Protein AF-A0A349E8W3-F1 (afdb_monomer_lite)

pLDDT: mean 84.82, std 14.99, range [39.84, 98.5]

Radius of gyration: 29.86 Å; chains: 1; bounding box: 80×40×82 Å

Secondary structure (DSSP, 8-state):
-HHHHHHHHHHGGG-TT--EEEEES--SSTHHHHTTSHHHHHHHHHHSEEEEEETTEEEEEEHHHHHHHHT--GGGGGG--SEEEEEE-TT-SSS-HHHHHHHHHHPPSSEEEEE-TT--TT--SHHHHHHHHHHHHHHHTTTSPP-----SS--SSPTT--EEEESSSSS-EEEE-SS-EEEE---GGGT---SS--HHHHHHHHHHHHHHHHHHHHHHHHT-EEEEEEEEEEEEEEE-TT-TT--SS-SEEEEEEEEEEEEEE-TT-

Foldseek 3Di:
DECVLVVCLQCLLVDVPDAEDEDELYALACVLLVVQCVVCLVVLVVVQWDFGDDPNDTDIGGVVSVVVRNPDDSLSQCVNPHAYEYEYECPEPNRHCVRVVVSQVSHDPPYYYHYLYPQYRVSPDVVSVVVSVVVCVVVCCVRDDNPPPPPPDQPPADAPDKDWADPDPWAWIWIDHRRDIDIEWDDVVVPTDPRDHHPVVVVQVVVQVVVQVVVVVVCVVVVPFWPDKDKDKDKDWDADPPCPDDDDDDRTDIDIDIDMDTDGDRPPD

Sequence (269 aa):
HSLGGAAVLKAATKIEEITAIATIGAPFNAEHVSKQLDSDLEKISKEGEAEVDLAGRKFKIKKQFVDDIRNQQNDHIAKLRRALLILHSPVDETVNIAEAEKIYQQALHPKSFISLDKADHLLSRAEDSEYVAACISAWASRYLPPAQVTSTAASKVDKGQVLVMEHNKYFARDVQTDNHAWIADEPVSVGGHDLGPDPYEHLLAGLGACTSMTLRMYANHKKLALDDVDVVLSHQRSHAADCEDCEGQSKFVDVIERNITLKGDLTDA

Structure (mmCIF, N/CA/C/O backbone):
data_AF-A0A349E8W3-F1
#
_entry.id   AF-A0A349E8W3-F1
#
loop_
_atom_site.group_PDB
_atom_site.id
_atom_site.type_symbol
_atom_site.label_atom_id
_atom_site.label_alt_id
_atom_site.label_comp_id
_atom_site.label_asym_id
_atom_site.label_entity_id
_atom_site.label_seq_id
_atom_site.pdbx_PDB_ins_code
_atom_site.Cartn_x
_atom_site.Cartn_y
_atom_site.Cartn_z
_atom_site.occupancy
_atom_site.B_iso_or_equiv
_atom_site.auth_seq_id
_atom_site.auth_comp_id
_atom_site.auth_asym_id
_atom_site.auth_atom_id
_atom_site.pdbx_PDB_model_num
ATOM 1 N N . HIS A 1 1 ? -10.474 -1.050 14.372 1.00 91.62 1 HIS A N 1
ATOM 2 C CA . HIS A 1 1 ? -9.766 -1.916 15.335 1.00 91.62 1 HIS A CA 1
ATOM 3 C C . HIS A 1 1 ? -10.373 -1.716 16.723 1.00 91.62 1 HIS A C 1
ATOM 5 O O . HIS A 1 1 ? -10.796 -0.593 16.996 1.00 91.62 1 HIS A O 1
ATOM 11 N N . SER A 1 2 ? -10.496 -2.772 17.536 1.00 88.06 2 SER A N 1
ATOM 12 C CA . SER A 1 2 ? -11.055 -2.739 18.900 1.00 88.06 2 SER A CA 1
ATOM 13 C C . SER A 1 2 ? -12.412 -2.012 18.974 1.00 88.06 2 SER A C 1
ATOM 15 O O . SER A 1 2 ? -13.259 -2.213 18.099 1.00 88.06 2 SER A O 1
ATOM 17 N N . LEU A 1 3 ? -12.619 -1.115 19.948 1.00 82.50 3 LEU A N 1
ATOM 18 C CA . LEU A 1 3 ? -13.793 -0.226 20.058 1.00 82.50 3 LEU A CA 1
ATOM 19 C C . LEU A 1 3 ? -14.099 0.544 18.769 1.00 82.50 3 LEU A C 1
ATOM 21 O O . LEU A 1 3 ? -15.262 0.729 18.410 1.00 82.50 3 LEU A O 1
ATOM 25 N N . GLY A 1 4 ? -13.064 0.956 18.032 1.00 83.88 4 GLY A N 1
ATOM 26 C CA . GLY A 1 4 ? -13.231 1.592 16.728 1.00 83.88 4 GLY A CA 1
ATOM 27 C C . GLY A 1 4 ? -13.922 0.676 15.715 1.00 83.88 4 GLY A C 1
ATOM 28 O O . GLY A 1 4 ? -14.650 1.158 14.858 1.00 83.88 4 GLY A O 1
ATOM 29 N N . GLY A 1 5 ? -13.752 -0.645 15.836 1.00 89.56 5 GLY A N 1
ATOM 30 C CA . GLY A 1 5 ? -14.484 -1.650 15.062 1.00 89.56 5 GLY A CA 1
ATOM 31 C C . GLY A 1 5 ? -15.997 -1.607 15.302 1.00 89.56 5 GLY A C 1
ATOM 32 O O . GLY A 1 5 ? -16.765 -1.522 14.348 1.00 89.56 5 GLY A O 1
ATOM 33 N N . ALA A 1 6 ? -16.431 -1.573 16.564 1.00 85.19 6 ALA A N 1
ATOM 34 C CA . ALA A 1 6 ? -17.849 -1.415 16.901 1.00 85.19 6 ALA A CA 1
ATOM 35 C C . ALA A 1 6 ? -18.400 -0.059 16.421 1.00 85.19 6 ALA A C 1
ATOM 37 O O . ALA A 1 6 ? -19.506 0.029 15.884 1.00 85.19 6 ALA A O 1
ATOM 38 N N . ALA A 1 7 ? -17.599 1.005 16.545 1.00 83.31 7 ALA A N 1
ATOM 39 C CA . ALA A 1 7 ? -17.978 2.333 16.076 1.00 83.31 7 ALA A CA 1
ATOM 40 C C . ALA A 1 7 ? -18.213 2.377 14.555 1.00 83.31 7 ALA A C 1
ATOM 42 O O . ALA A 1 7 ? -19.229 2.926 14.121 1.00 83.31 7 ALA A O 1
ATOM 43 N N . VAL A 1 8 ? -17.329 1.779 13.742 1.00 89.19 8 VAL A N 1
ATOM 44 C CA . VAL A 1 8 ? -17.505 1.765 12.277 1.00 89.19 8 VAL A CA 1
ATOM 45 C C . VAL A 1 8 ? -18.688 0.905 11.840 1.00 89.19 8 VAL A C 1
ATOM 47 O O . VAL A 1 8 ? -19.400 1.306 10.924 1.00 89.19 8 VAL A O 1
ATOM 50 N N . LEU A 1 9 ? -18.963 -0.215 12.520 1.00 88.88 9 LEU A N 1
ATOM 51 C CA . LEU A 1 9 ? -20.152 -1.031 12.244 1.00 88.88 9 LEU A CA 1
ATOM 52 C C . LEU A 1 9 ? -21.439 -0.224 12.465 1.00 88.88 9 LEU A C 1
ATOM 54 O O . LEU A 1 9 ? -22.334 -0.236 11.622 1.00 88.88 9 LEU A O 1
ATOM 58 N N . LYS A 1 10 ? -21.521 0.562 13.542 1.00 83.69 10 LYS A N 1
ATOM 59 C CA . LYS A 1 10 ? -22.665 1.457 13.772 1.00 83.69 10 LYS A CA 1
ATOM 60 C C . LYS A 1 10 ? -22.732 2.568 12.722 1.00 83.69 10 LYS A C 1
ATOM 62 O O . LYS A 1 10 ? -23.788 2.794 12.125 1.00 83.69 10 LYS A O 1
ATOM 67 N N . ALA A 1 11 ? -21.619 3.269 12.503 1.00 85.25 11 ALA A N 1
ATOM 68 C CA . ALA A 1 11 ? -21.550 4.417 11.600 1.00 85.25 11 ALA A CA 1
ATOM 69 C C . ALA A 1 11 ? -21.885 4.044 10.152 1.00 85.25 11 ALA A C 1
ATOM 71 O O . ALA A 1 11 ? -22.526 4.830 9.456 1.00 85.25 11 ALA A O 1
ATOM 72 N N . ALA A 1 12 ? -21.538 2.832 9.719 1.00 89.06 12 ALA A N 1
ATOM 73 C CA . ALA A 1 12 ? -21.755 2.402 8.347 1.00 89.06 12 ALA A CA 1
ATOM 74 C C . ALA A 1 12 ? -23.225 2.289 7.937 1.00 89.06 12 ALA A C 1
ATOM 76 O O . ALA A 1 12 ? -23.538 2.375 6.756 1.00 89.06 12 ALA A O 1
ATOM 77 N N . THR A 1 13 ? -24.150 2.187 8.893 1.00 84.25 13 THR A N 1
ATOM 78 C CA . THR A 1 13 ? -25.590 2.268 8.591 1.00 84.25 13 THR A CA 1
ATOM 79 C C . THR A 1 13 ? -26.064 3.671 8.205 1.00 84.25 13 THR A C 1
ATOM 81 O O . THR A 1 13 ? -27.183 3.820 7.721 1.00 84.25 13 THR A O 1
ATOM 84 N N . LYS A 1 14 ? -25.236 4.698 8.429 1.00 87.00 14 LYS A N 1
ATOM 85 C CA . LYS A 1 14 ? -25.556 6.113 8.193 1.00 87.00 14 LYS A CA 1
ATOM 86 C C . LYS A 1 14 ? -24.756 6.744 7.051 1.00 87.00 14 LYS A C 1
ATOM 88 O O . LYS A 1 14 ? -24.992 7.908 6.750 1.00 87.00 14 LYS A O 1
ATOM 93 N N . ILE A 1 15 ? -23.798 6.022 6.472 1.00 89.25 15 ILE A N 1
ATOM 94 C CA . ILE A 1 15 ? -22.893 6.534 5.437 1.00 89.25 15 ILE A CA 1
ATOM 95 C C . ILE A 1 15 ? -23.085 5.664 4.199 1.00 89.25 15 ILE A C 1
ATOM 97 O O . ILE A 1 15 ? -22.630 4.519 4.156 1.00 89.25 15 ILE A O 1
ATOM 101 N N . GLU A 1 16 ? -23.812 6.183 3.213 1.00 86.12 16 GLU A N 1
ATOM 102 C CA . GLU A 1 16 ? -24.226 5.400 2.048 1.00 86.12 16 GLU A CA 1
ATOM 103 C C . GLU A 1 16 ? -23.047 5.040 1.137 1.00 86.12 16 GLU A C 1
ATOM 105 O O . GLU A 1 16 ? -23.052 3.957 0.547 1.00 86.12 16 GLU A O 1
ATOM 110 N N . GLU A 1 17 ? -22.026 5.897 1.094 1.00 88.69 17 GLU A N 1
ATOM 111 C CA . GLU A 1 17 ? -20.830 5.810 0.252 1.00 88.69 17 GLU A CA 1
ATOM 112 C C . GLU A 1 17 ? -19.878 4.676 0.647 1.00 88.69 17 GLU A C 1
ATOM 114 O O . GLU A 1 17 ? -19.015 4.286 -0.141 1.00 88.69 17 GLU A O 1
ATOM 119 N N . ILE A 1 18 ? -20.013 4.125 1.858 1.00 91.00 18 ILE A N 1
ATOM 120 C CA . ILE A 1 18 ? -19.209 2.976 2.279 1.00 91.00 18 ILE A CA 1
ATOM 121 C C . ILE A 1 18 ? -19.572 1.785 1.401 1.00 91.00 18 ILE A C 1
ATOM 123 O O . ILE A 1 18 ? -20.734 1.410 1.322 1.00 91.00 18 ILE A O 1
ATOM 127 N N . THR A 1 19 ? -18.587 1.138 0.787 1.00 91.12 19 THR A N 1
ATOM 128 C CA . THR A 1 19 ? -18.795 -0.067 -0.034 1.00 91.12 19 THR A CA 1
ATOM 129 C C . THR A 1 19 ? -18.446 -1.352 0.718 1.00 91.12 19 THR A C 1
ATOM 131 O O . THR A 1 19 ? -19.115 -2.376 0.555 1.00 91.12 19 THR A O 1
ATOM 134 N N . ALA A 1 20 ? -17.432 -1.291 1.580 1.00 94.12 20 ALA A N 1
ATOM 135 C CA . ALA A 1 20 ? -16.898 -2.419 2.328 1.00 94.12 20 ALA A CA 1
ATOM 136 C C . ALA A 1 20 ? -16.386 -1.979 3.708 1.00 94.12 20 ALA A C 1
ATOM 138 O O . ALA A 1 20 ? -15.962 -0.839 3.891 1.00 94.12 20 ALA A O 1
ATOM 139 N N . ILE A 1 21 ? -16.428 -2.890 4.679 1.00 95.88 21 ILE A N 1
ATOM 140 C CA . ILE A 1 21 ? -16.043 -2.651 6.073 1.00 95.88 21 ILE A CA 1
ATOM 141 C C . ILE A 1 21 ? -15.069 -3.747 6.499 1.00 95.88 21 ILE A C 1
ATOM 143 O O . ILE A 1 21 ? -15.342 -4.927 6.289 1.00 95.88 21 ILE A O 1
ATOM 147 N N . ALA A 1 22 ? -13.968 -3.363 7.142 1.00 97.38 22 ALA A N 1
ATOM 148 C CA . ALA A 1 22 ? -13.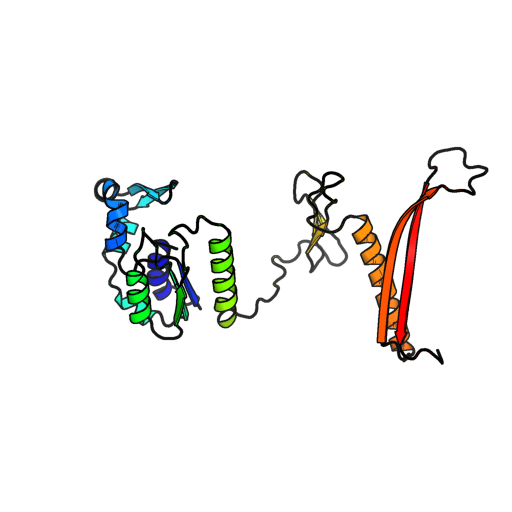050 -4.290 7.791 1.00 97.38 22 ALA A CA 1
ATOM 149 C C . ALA A 1 22 ? -12.932 -3.960 9.284 1.00 97.38 22 ALA A C 1
ATOM 151 O O . ALA A 1 22 ? -12.731 -2.806 9.669 1.00 97.38 22 ALA A O 1
ATOM 152 N N . THR A 1 23 ? -13.043 -4.976 10.134 1.00 96.94 23 THR A N 1
ATOM 153 C CA . THR A 1 23 ? -12.886 -4.854 11.585 1.00 96.94 23 THR A CA 1
ATOM 154 C C . THR A 1 23 ? -11.781 -5.771 12.080 1.00 96.94 23 THR A C 1
ATOM 156 O O . THR A 1 23 ? -11.707 -6.914 11.647 1.00 96.94 23 THR A O 1
ATOM 159 N N . ILE A 1 24 ? -10.969 -5.288 13.019 1.00 97.69 24 ILE A N 1
ATOM 160 C CA . ILE A 1 24 ? -9.885 -6.052 13.650 1.00 97.69 24 ILE A CA 1
ATOM 161 C C . ILE A 1 24 ? -10.134 -6.060 15.155 1.00 97.69 24 ILE A C 1
ATOM 163 O O . ILE A 1 24 ? -10.250 -4.971 15.727 1.00 97.69 24 ILE A O 1
ATOM 167 N N . GLY A 1 25 ? -10.240 -7.232 15.781 1.00 94.62 25 GLY A N 1
ATOM 168 C CA . GLY A 1 25 ? -10.389 -7.340 17.237 1.00 94.62 25 GLY A CA 1
ATOM 169 C C . GLY A 1 25 ? -11.653 -6.656 17.776 1.00 94.62 25 GLY A C 1
ATOM 170 O O . GLY A 1 25 ? -11.623 -6.071 18.855 1.00 94.62 25 GLY A O 1
ATOM 171 N N . ALA A 1 26 ? -12.735 -6.592 16.993 1.00 92.50 26 ALA A N 1
ATOM 172 C CA . ALA A 1 26 ? -13.894 -5.767 17.331 1.00 92.50 26 ALA A CA 1
ATOM 173 C C . ALA A 1 26 ? -14.854 -6.488 18.291 1.00 92.50 26 ALA A C 1
ATOM 175 O O . ALA A 1 26 ? -15.194 -7.646 18.044 1.00 92.50 26 ALA A O 1
ATOM 176 N N . PRO A 1 27 ? -15.337 -5.817 19.352 1.00 88.44 27 PRO A N 1
ATOM 177 C CA . PRO A 1 27 ? -16.368 -6.378 20.213 1.00 88.44 27 PRO A CA 1
ATOM 178 C C . PRO A 1 27 ? -17.734 -6.342 19.515 1.00 88.44 27 PRO A C 1
ATOM 180 O O . PRO A 1 27 ? -18.037 -5.404 18.773 1.00 88.44 27 PRO A O 1
ATOM 183 N N . PHE A 1 28 ? -18.577 -7.336 19.792 1.00 85.69 28 PHE A N 1
ATOM 184 C CA . PHE A 1 28 ? -19.971 -7.365 19.357 1.00 85.69 28 PHE A CA 1
ATOM 185 C C . PHE A 1 28 ? -20.819 -6.459 20.237 1.00 85.69 28 PHE A C 1
ATOM 187 O O . PHE A 1 28 ? -21.643 -5.701 19.737 1.00 85.69 28 PHE A O 1
ATOM 194 N N . ASN A 1 29 ? -20.623 -6.535 21.554 1.00 73.69 29 ASN A N 1
ATOM 195 C CA . ASN A 1 29 ? -21.222 -5.610 22.504 1.00 73.69 29 ASN A CA 1
ATOM 196 C C . ASN A 1 29 ? -20.113 -4.918 23.289 1.00 73.69 29 ASN A C 1
ATOM 198 O O . ASN A 1 29 ? -19.246 -5.540 23.902 1.00 73.69 29 ASN A O 1
ATOM 202 N N . ALA A 1 30 ? -20.156 -3.600 23.302 1.00 65.00 30 ALA A N 1
ATOM 203 C CA . ALA A 1 30 ? -19.144 -2.815 23.962 1.00 65.00 30 ALA A CA 1
ATOM 204 C C . ALA A 1 30 ? -19.340 -2.662 25.480 1.00 65.00 30 ALA A C 1
ATOM 206 O O . ALA A 1 30 ? -18.470 -2.114 26.162 1.00 65.00 30 ALA A O 1
ATOM 207 N N . GLU A 1 31 ? -20.401 -3.239 26.051 1.00 63.97 31 GLU A N 1
ATOM 208 C CA . GLU A 1 31 ? -20.442 -3.557 27.485 1.00 63.97 31 GLU A CA 1
ATOM 209 C C . GLU A 1 31 ? -19.267 -4.454 27.908 1.00 63.97 31 GLU A C 1
ATOM 211 O O . GLU A 1 31 ? -18.769 -4.321 29.024 1.00 63.97 31 GLU A O 1
ATOM 216 N N . HIS A 1 32 ? -18.768 -5.333 27.028 1.00 58.47 32 HIS A N 1
ATOM 217 C CA . HIS A 1 32 ? -17.626 -6.194 27.356 1.00 58.47 32 HIS A CA 1
ATOM 218 C C . HIS A 1 32 ? -16.304 -5.429 27.443 1.00 58.47 32 HIS A C 1
ATOM 220 O O . HIS A 1 32 ? -15.495 -5.713 28.321 1.00 58.47 32 HIS A O 1
ATOM 226 N N . VAL A 1 33 ? -16.123 -4.404 26.608 1.00 58.09 33 VAL A N 1
ATOM 227 C CA . VAL A 1 33 ? -14.940 -3.529 26.668 1.00 58.09 33 VAL A CA 1
ATOM 228 C C . VAL A 1 33 ? -15.097 -2.436 27.725 1.00 58.09 33 VAL A C 1
ATOM 230 O O . VAL A 1 33 ? -14.109 -1.922 28.237 1.00 58.09 33 VAL A O 1
ATOM 233 N N . SER A 1 34 ? -16.330 -2.134 28.145 1.00 58.94 34 SER A N 1
ATOM 234 C CA . SER A 1 34 ? -16.577 -1.225 29.270 1.00 58.94 34 SER A CA 1
ATOM 235 C C . SER A 1 34 ? -15.853 -1.687 30.539 1.00 58.94 34 SER A C 1
ATOM 237 O O . SER A 1 34 ? -15.319 -0.848 31.245 1.00 58.94 34 SER A O 1
ATOM 239 N N . LYS A 1 35 ? -15.695 -2.999 30.768 1.00 58.53 35 LYS A N 1
ATOM 240 C CA . LYS A 1 35 ? -14.913 -3.513 31.907 1.00 58.53 35 LYS A CA 1
ATOM 241 C C . LYS A 1 35 ? -13.434 -3.119 31.893 1.00 58.53 35 LYS A C 1
ATOM 243 O O . LYS A 1 35 ? -12.823 -3.013 32.948 1.00 58.53 35 LYS A O 1
ATOM 248 N N . GLN A 1 36 ? -12.852 -2.878 30.720 1.00 58.53 36 GLN A N 1
ATOM 249 C CA . GLN A 1 36 ? -11.478 -2.371 30.600 1.00 58.53 36 GLN A CA 1
ATOM 250 C C . GLN A 1 36 ? -11.389 -0.864 30.847 1.00 58.53 36 GLN A C 1
ATOM 252 O O . GLN A 1 36 ? -10.315 -0.354 31.137 1.00 58.53 36 GLN A O 1
ATOM 257 N N . LEU A 1 37 ? -12.522 -0.164 30.770 1.00 60.91 37 LEU A N 1
ATOM 258 C CA . LEU A 1 37 ? -12.660 1.257 31.072 1.00 60.91 37 LEU A CA 1
ATOM 259 C C . LEU A 1 37 ? -13.202 1.488 32.503 1.00 60.91 37 LEU A C 1
ATOM 261 O O . LEU A 1 37 ? -13.406 2.638 32.885 1.00 60.91 37 LEU A O 1
ATOM 265 N N . ASP A 1 38 ? -13.485 0.432 33.286 1.00 55.44 38 ASP A N 1
ATOM 266 C CA . ASP A 1 38 ? -14.313 0.492 34.511 1.00 55.44 38 ASP A CA 1
ATOM 267 C C . ASP A 1 38 ? -13.791 1.469 35.569 1.00 55.44 38 ASP A C 1
ATOM 269 O O . ASP A 1 38 ? -14.594 2.166 36.191 1.00 55.44 38 ASP A O 1
ATOM 273 N N . SER A 1 39 ? -12.472 1.596 35.742 1.00 57.41 39 SER A N 1
ATOM 274 C CA . SER A 1 39 ? -11.896 2.560 36.691 1.00 57.41 39 SER A CA 1
ATOM 275 C C . SER A 1 39 ? -12.183 4.016 36.317 1.00 57.41 39 SER A C 1
ATOM 277 O O . SER A 1 39 ? -12.327 4.862 37.199 1.00 57.41 39 SER A O 1
ATOM 279 N N . ASP A 1 40 ? -12.314 4.308 35.023 1.00 65.94 40 ASP A N 1
ATOM 280 C CA . ASP A 1 40 ? -12.482 5.665 34.506 1.00 65.94 40 ASP A CA 1
ATOM 281 C C . ASP A 1 40 ? -13.933 5.969 34.112 1.00 65.94 40 ASP A C 1
ATOM 283 O O . ASP A 1 40 ? -14.317 7.132 34.006 1.00 65.94 40 ASP A O 1
ATOM 287 N N . LEU A 1 41 ? -14.792 4.956 33.971 1.00 64.69 41 LEU A N 1
ATOM 288 C CA . LEU A 1 41 ? -16.201 5.116 33.600 1.00 64.69 41 LEU A CA 1
ATOM 289 C C . LEU A 1 41 ? -17.032 5.879 34.635 1.00 64.69 41 LEU A C 1
ATOM 291 O O . LEU A 1 41 ? -17.899 6.671 34.251 1.00 64.69 41 LEU A O 1
ATOM 295 N N . GLU A 1 42 ? -16.776 5.694 35.934 1.00 67.81 42 GLU A N 1
ATOM 296 C CA . GLU A 1 42 ? -17.421 6.518 36.967 1.00 67.81 42 GLU A CA 1
ATOM 297 C C . GLU A 1 42 ? -17.058 7.997 36.805 1.00 67.81 42 GLU A C 1
ATOM 299 O O . GLU A 1 42 ? -17.911 8.879 36.955 1.00 67.81 42 GLU A O 1
ATOM 304 N N . LYS A 1 43 ? -15.797 8.257 36.450 1.00 70.44 43 LYS A N 1
ATOM 305 C CA . LYS A 1 43 ? -15.261 9.597 36.238 1.00 70.44 43 LYS A CA 1
ATOM 306 C C . LYS A 1 43 ? -15.848 10.229 34.977 1.00 70.44 43 LYS A C 1
ATOM 308 O O . LYS A 1 43 ? -16.391 11.326 35.052 1.00 70.44 43 LYS A O 1
ATOM 313 N N . ILE A 1 44 ? -15.888 9.487 33.867 1.00 74.31 44 ILE A N 1
ATOM 314 C CA . ILE A 1 44 ? -16.546 9.892 32.613 1.00 74.31 44 ILE A CA 1
ATOM 315 C C . ILE A 1 44 ? -18.028 10.212 32.856 1.00 74.31 44 ILE A C 1
ATOM 317 O O . ILE A 1 44 ? -18.549 11.199 32.335 1.00 74.31 44 ILE A O 1
ATOM 321 N N . SER A 1 45 ? -18.724 9.403 33.661 1.00 69.88 45 SER A N 1
ATOM 322 C CA . SER A 1 45 ? -20.152 9.596 33.935 1.00 69.88 45 SER A CA 1
ATOM 323 C C . SER A 1 45 ? -20.442 10.869 34.743 1.00 69.88 45 SER A C 1
ATOM 325 O O . SER A 1 45 ? -21.465 11.517 34.488 1.00 69.88 45 SER A O 1
ATOM 327 N N . LYS A 1 46 ? -19.548 11.235 35.677 1.00 77.12 46 LYS A N 1
ATOM 328 C CA . LYS A 1 46 ? -19.656 12.435 36.529 1.00 77.12 46 LYS A CA 1
ATOM 329 C C . LYS A 1 46 ? -19.146 13.711 35.855 1.00 77.12 46 LYS A C 1
ATOM 331 O O . LYS A 1 46 ? -19.813 14.736 35.943 1.00 77.12 46 LYS A O 1
ATO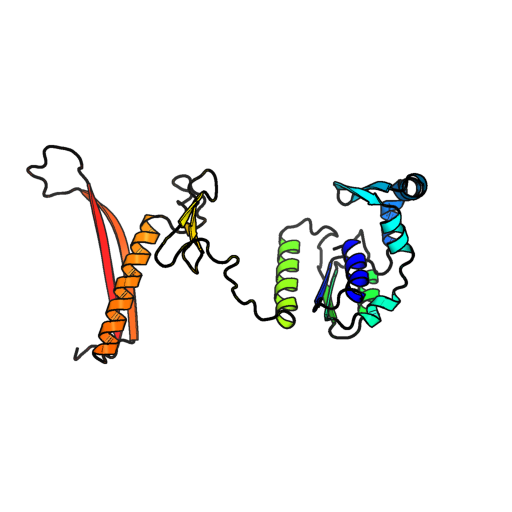M 336 N N . GLU A 1 47 ? -17.987 13.657 35.205 1.00 79.69 47 GLU A N 1
ATOM 337 C CA . GLU A 1 47 ? -17.280 14.828 34.658 1.00 79.69 47 GLU A CA 1
ATOM 338 C C . GLU A 1 47 ? -17.636 15.100 33.184 1.00 79.69 47 GLU A C 1
ATOM 340 O O . GLU A 1 47 ? -17.352 16.172 32.658 1.00 79.69 47 GLU A O 1
ATOM 345 N N . GLY A 1 48 ? -18.301 14.156 32.507 1.00 80.62 48 GLY A N 1
ATOM 346 C CA . GLY A 1 48 ? -18.706 14.270 31.101 1.00 80.62 48 GLY A CA 1
ATOM 347 C C . GLY A 1 48 ? -17.615 13.867 30.102 1.00 80.62 48 GLY A C 1
ATOM 348 O O . GLY A 1 48 ? -17.916 13.614 28.934 1.00 80.62 48 GLY A O 1
ATOM 349 N N . GLU A 1 49 ? -16.369 13.748 30.549 1.00 82.69 49 GLU A N 1
ATOM 350 C CA . GLU A 1 49 ? -15.216 13.240 29.807 1.00 82.69 49 GLU A CA 1
ATOM 351 C C . GLU A 1 49 ? -14.122 12.787 30.786 1.00 82.69 49 GLU A C 1
ATOM 353 O O . GLU A 1 49 ? -14.054 13.298 31.899 1.00 82.69 49 GLU A O 1
ATOM 358 N N . ALA A 1 50 ? -13.265 11.844 30.392 1.00 79.94 50 ALA A N 1
ATOM 359 C CA . ALA A 1 50 ? -12.068 11.489 31.159 1.00 79.94 50 ALA A CA 1
ATOM 360 C C . ALA A 1 50 ? -10.920 11.062 30.241 1.00 79.94 50 ALA A C 1
ATOM 362 O O . ALA A 1 50 ? -11.138 10.692 29.085 1.00 79.94 50 ALA A O 1
ATOM 363 N N . GLU A 1 51 ? -9.697 11.116 30.765 1.00 78.38 51 GLU A N 1
ATOM 364 C CA . GLU A 1 51 ? -8.554 10.449 30.147 1.00 78.38 51 GLU A CA 1
ATOM 365 C C . GLU A 1 51 ? -8.573 8.969 30.501 1.00 78.38 51 GLU A C 1
ATOM 367 O O . GLU A 1 51 ? -8.653 8.622 31.676 1.00 78.38 51 GLU A O 1
ATOM 372 N N . VAL A 1 52 ? -8.479 8.123 29.483 1.00 73.50 52 VAL A N 1
ATOM 373 C CA . VAL A 1 52 ? -8.497 6.670 29.613 1.00 73.50 52 VAL A CA 1
ATOM 374 C C . VAL A 1 52 ? -7.248 6.109 28.962 1.00 73.50 52 VAL A C 1
ATOM 376 O O . VAL A 1 52 ? -6.848 6.573 27.890 1.00 73.50 52 VAL A O 1
ATOM 379 N N . ASP A 1 53 ? -6.617 5.142 29.617 1.00 65.94 53 ASP A N 1
ATOM 380 C CA . ASP A 1 53 ? -5.463 4.448 29.057 1.00 65.94 53 ASP A CA 1
ATOM 381 C C . ASP A 1 53 ? -5.940 3.322 28.135 1.00 65.94 53 ASP A C 1
ATOM 383 O O . ASP A 1 53 ? -6.591 2.371 28.563 1.00 65.94 53 ASP A O 1
ATOM 387 N N . LEU A 1 54 ? -5.635 3.452 26.847 1.00 65.62 54 LEU A N 1
ATOM 388 C CA . LEU A 1 54 ? -5.841 2.409 25.855 1.00 65.62 54 LEU A CA 1
ATOM 389 C C . LEU A 1 54 ? -4.482 2.075 25.254 1.00 65.62 54 LEU A C 1
ATOM 391 O O . LEU A 1 54 ? -3.887 2.902 24.559 1.00 65.62 54 LEU A O 1
ATOM 395 N N . ALA A 1 55 ? -4.011 0.849 25.491 1.00 61.25 55 ALA A N 1
ATOM 396 C CA . ALA A 1 55 ? -2.764 0.344 24.919 1.00 61.25 55 ALA A CA 1
ATOM 397 C C . ALA A 1 55 ? -1.513 1.172 25.288 1.00 61.25 55 ALA A C 1
ATOM 399 O O . ALA A 1 55 ? -0.611 1.343 24.466 1.00 61.25 55 ALA A O 1
ATOM 400 N N . GLY A 1 56 ? -1.460 1.721 26.508 1.00 66.19 56 GLY A N 1
ATOM 401 C CA . GLY A 1 56 ? -0.343 2.538 26.992 1.00 66.19 56 GLY A CA 1
ATOM 402 C C . GLY A 1 56 ? -0.375 3.988 26.500 1.00 66.19 56 GLY A C 1
ATOM 403 O O . GLY A 1 56 ? 0.613 4.713 26.636 1.00 66.19 56 GLY A O 1
ATOM 404 N N . ARG A 1 57 ? -1.485 4.426 25.894 1.00 65.88 57 ARG A N 1
ATOM 405 C CA . ARG A 1 57 ? -1.703 5.801 25.436 1.00 65.88 57 ARG A CA 1
ATOM 406 C C . ARG A 1 57 ? -2.957 6.367 26.081 1.00 65.88 57 ARG A C 1
ATOM 408 O O . ARG A 1 57 ? -4.013 5.743 26.085 1.00 65.88 57 ARG A O 1
ATOM 415 N N . LYS A 1 58 ? -2.849 7.602 26.567 1.00 76.31 58 LYS A N 1
ATOM 416 C CA . LYS A 1 58 ? -3.974 8.327 27.158 1.00 76.31 58 LYS A CA 1
ATOM 417 C C . LYS A 1 58 ? -4.832 8.966 26.076 1.00 76.31 58 LYS A C 1
ATOM 419 O O . LYS A 1 58 ? -4.337 9.759 25.275 1.00 76.31 58 LYS A O 1
ATOM 424 N N . PHE A 1 59 ? -6.124 8.664 26.089 1.00 75.62 59 PHE A N 1
ATOM 425 C CA . PHE A 1 59 ? -7.115 9.268 25.207 1.00 75.62 59 PHE A CA 1
ATOM 426 C C . PHE A 1 59 ? -8.196 9.962 26.015 1.00 75.62 59 PHE A C 1
ATOM 428 O O . PHE A 1 59 ? -8.703 9.416 26.989 1.00 75.62 59 PHE A O 1
ATOM 435 N N . LYS A 1 60 ? -8.607 11.147 25.566 1.00 82.56 60 LYS A N 1
ATOM 436 C CA . LYS A 1 60 ? -9.748 11.847 26.150 1.00 82.56 60 LYS A CA 1
ATOM 437 C C . LYS A 1 60 ? -11.045 11.314 25.546 1.00 82.56 60 LYS A C 1
ATOM 439 O O . LYS A 1 60 ? -11.333 11.562 24.375 1.00 82.56 60 LYS A O 1
ATOM 444 N N . ILE A 1 61 ? -11.829 10.594 26.340 1.00 77.69 61 ILE A N 1
ATOM 445 C CA . ILE A 1 61 ? -13.098 9.997 25.921 1.00 77.69 61 ILE A CA 1
ATOM 446 C C . ILE A 1 61 ? -14.255 10.757 26.563 1.00 77.69 61 ILE A C 1
ATOM 448 O O . ILE A 1 61 ? -14.289 10.967 27.773 1.00 77.69 61 ILE A O 1
ATOM 452 N N . LYS A 1 62 ? -15.230 11.160 25.742 1.00 82.62 62 LYS A N 1
ATOM 453 C CA . LYS A 1 62 ? -16.458 11.820 26.202 1.00 82.62 62 LYS A CA 1
ATOM 454 C C . LYS A 1 62 ? -17.494 10.798 26.653 1.00 82.62 62 LYS A C 1
ATOM 456 O O . LYS A 1 62 ? -17.638 9.743 26.040 1.00 82.62 62 LYS A O 1
ATOM 461 N N . LYS A 1 63 ? -18.311 11.175 27.633 1.00 80.25 63 LYS A N 1
ATOM 462 C CA . LYS A 1 63 ? -19.469 10.403 28.100 1.00 80.25 63 LYS A CA 1
ATOM 463 C C . LYS A 1 63 ? -20.408 10.017 26.965 1.00 80.25 63 LYS A C 1
ATOM 465 O O . LYS A 1 63 ? -20.829 8.872 26.895 1.00 80.25 63 LYS A O 1
ATOM 470 N N . GLN A 1 64 ? -20.630 10.931 26.020 1.00 80.25 64 GLN A N 1
ATOM 471 C CA . GLN A 1 64 ? -21.439 10.663 24.833 1.00 80.25 64 GLN A CA 1
ATOM 472 C C . GLN A 1 64 ? -20.961 9.425 24.062 1.00 80.25 64 GLN A C 1
ATOM 474 O O . GLN A 1 64 ? -21.790 8.628 23.649 1.00 80.25 64 GLN A O 1
ATOM 479 N N . PHE A 1 65 ? -19.647 9.236 23.900 1.00 75.56 65 PHE A N 1
ATOM 480 C CA . PHE A 1 65 ? -19.099 8.077 23.192 1.00 75.56 65 PHE A CA 1
ATOM 481 C C . PHE A 1 65 ? -19.418 6.776 23.931 1.00 75.56 65 PHE A C 1
ATOM 483 O O . PHE A 1 65 ? -19.865 5.819 23.312 1.00 75.56 65 PHE A O 1
ATOM 490 N N . VAL A 1 66 ? -19.250 6.761 25.255 1.00 72.19 66 VAL A N 1
ATOM 491 C CA . VAL A 1 66 ? -19.576 5.605 26.102 1.00 72.19 66 VAL A CA 1
ATOM 492 C C . VAL A 1 66 ? -21.074 5.301 26.070 1.00 72.19 66 VAL A C 1
ATOM 494 O O . VAL A 1 66 ? -21.462 4.147 25.904 1.00 72.19 66 VAL A O 1
ATOM 497 N N . ASP A 1 67 ? -21.922 6.318 26.191 1.00 74.56 67 ASP A N 1
ATOM 498 C CA . ASP A 1 67 ? -23.378 6.161 26.166 1.00 74.56 67 ASP A CA 1
ATOM 499 C C . ASP A 1 67 ? -23.860 5.670 24.791 1.00 74.56 67 ASP A C 1
ATOM 501 O O . ASP A 1 67 ? -24.708 4.780 24.703 1.00 74.56 67 ASP A O 1
ATOM 505 N N . ASP A 1 68 ? -23.266 6.183 23.709 1.00 72.00 68 ASP A N 1
ATOM 506 C CA . ASP A 1 68 ? -23.518 5.741 22.333 1.00 72.00 68 ASP A CA 1
ATOM 507 C C . ASP A 1 68 ? -23.120 4.288 22.081 1.00 72.00 68 ASP A C 1
ATOM 509 O O . ASP A 1 68 ? -23.609 3.672 21.127 1.00 72.00 68 ASP A O 1
ATOM 513 N N . ILE A 1 69 ? -22.202 3.783 22.893 1.00 67.38 69 ILE A N 1
ATOM 514 C CA . ILE A 1 69 ? -21.622 2.453 22.834 1.00 67.38 69 ILE A CA 1
ATOM 515 C C . ILE A 1 69 ? -22.406 1.469 23.715 1.00 67.38 69 ILE A C 1
ATOM 517 O O . ILE A 1 69 ? -22.670 0.354 23.278 1.00 67.38 69 ILE A O 1
ATOM 521 N N . ARG A 1 70 ? -22.860 1.891 24.901 1.00 67.38 70 ARG A N 1
ATOM 522 C CA . ARG A 1 70 ? -23.715 1.095 25.804 1.00 67.38 70 ARG A CA 1
ATOM 523 C C . ARG A 1 70 ? -25.143 0.943 25.297 1.00 67.38 70 ARG A C 1
ATOM 525 O O . ARG A 1 70 ? -25.720 -0.129 25.401 1.00 67.38 70 ARG A O 1
ATOM 532 N N . ASN A 1 71 ? -25.707 1.989 24.697 1.00 64.56 71 ASN A N 1
ATOM 533 C CA . ASN A 1 71 ? -27.047 1.935 24.106 1.00 64.56 71 ASN A CA 1
ATOM 534 C C . ASN A 1 71 ? -27.060 1.266 22.716 1.00 64.56 71 ASN A C 1
ATOM 536 O O . ASN A 1 71 ? -28.002 1.458 21.941 1.00 64.56 71 ASN A O 1
ATOM 540 N N . GLN A 1 72 ? -26.016 0.512 22.353 1.00 62.44 72 GLN A N 1
ATOM 541 C CA . GLN A 1 72 ? -25.984 -0.213 21.088 1.00 62.44 72 GLN A CA 1
ATOM 542 C C . GLN A 1 72 ? -26.907 -1.428 21.148 1.00 62.44 72 GLN A C 1
ATOM 544 O O . GLN A 1 72 ? -26.618 -2.432 21.788 1.00 62.44 72 GLN A O 1
ATOM 549 N N . GLN A 1 73 ? -28.011 -1.353 20.408 1.00 61.50 73 GLN A N 1
ATOM 550 C CA . GLN A 1 73 ? -28.708 -2.549 19.952 1.00 61.50 73 GLN A CA 1
ATOM 551 C C . GLN A 1 73 ? -28.010 -3.064 18.687 1.00 61.50 73 GLN A C 1
ATOM 553 O O . GLN A 1 73 ? -27.819 -2.325 17.712 1.00 61.50 73 GLN A O 1
ATOM 558 N N . ASN A 1 74 ? -27.615 -4.337 18.692 1.00 63.28 74 ASN A N 1
ATOM 559 C CA . ASN A 1 74 ? -26.794 -4.928 17.627 1.00 63.28 74 ASN A CA 1
ATOM 560 C C . ASN A 1 74 ? -27.558 -5.237 16.333 1.00 63.28 74 ASN A C 1
ATOM 562 O O . ASN A 1 74 ? -26.963 -5.629 15.334 1.00 63.28 74 ASN A O 1
ATOM 566 N N . ASP A 1 75 ? -28.856 -4.935 16.286 1.00 66.25 75 ASP A N 1
ATOM 567 C CA . ASP A 1 75 ? -29.724 -5.047 15.103 1.00 66.25 75 ASP A CA 1
ATOM 568 C C . ASP A 1 75 ? -29.216 -4.298 13.859 1.00 66.25 75 ASP A C 1
ATOM 570 O O . ASP A 1 75 ? -29.726 -4.497 12.753 1.00 66.25 75 ASP A O 1
ATOM 574 N N . HIS A 1 76 ? -28.227 -3.418 14.017 1.00 74.25 76 HIS A N 1
ATOM 575 C CA . HIS A 1 76 ? -27.605 -2.678 12.928 1.00 74.25 76 HIS A CA 1
ATOM 576 C C . HIS A 1 76 ? -26.722 -3.559 12.026 1.00 74.25 76 HIS A C 1
ATOM 578 O O . HIS A 1 76 ? -26.663 -3.295 10.826 1.00 74.25 76 HIS A O 1
ATOM 584 N N . ILE A 1 77 ? -26.110 -4.635 12.542 1.00 83.88 77 ILE A N 1
ATOM 585 C CA . ILE A 1 77 ? -25.179 -5.481 11.769 1.00 83.88 77 ILE A CA 1
ATOM 586 C C . ILE A 1 77 ? -25.906 -6.194 10.618 1.00 83.88 77 ILE A C 1
ATOM 588 O O . ILE A 1 77 ? -25.452 -6.171 9.473 1.00 83.88 77 ILE A O 1
ATOM 592 N N . ALA A 1 78 ? -27.094 -6.744 10.879 1.00 84.75 78 ALA A N 1
ATOM 593 C CA . ALA A 1 78 ? -27.920 -7.373 9.844 1.00 84.75 78 ALA A CA 1
ATOM 594 C C . ALA A 1 78 ? -28.418 -6.368 8.783 1.00 84.75 78 ALA A C 1
ATOM 596 O O . ALA A 1 78 ? -28.760 -6.746 7.661 1.00 84.75 78 ALA A O 1
ATOM 597 N N . LYS A 1 79 ? -28.455 -5.073 9.124 1.00 84.81 79 LYS A N 1
ATOM 598 C CA . LYS A 1 79 ? -28.936 -3.988 8.258 1.00 84.81 79 LYS A CA 1
ATOM 599 C C . LYS A 1 79 ? -27.825 -3.314 7.452 1.00 84.81 79 LYS A C 1
ATOM 601 O O . LYS A 1 79 ? -28.151 -2.475 6.618 1.00 84.81 79 LYS A O 1
ATOM 606 N N . LEU A 1 80 ? -26.556 -3.694 7.644 1.00 84.56 80 LEU A N 1
ATOM 607 C CA . LEU A 1 80 ? -25.415 -3.062 6.970 1.00 84.56 80 LEU A CA 1
ATOM 608 C C . LEU A 1 80 ? -25.559 -3.072 5.449 1.00 84.56 80 LEU A C 1
ATOM 610 O O . LEU A 1 80 ? -25.330 -2.053 4.808 1.00 84.56 80 LEU A O 1
ATOM 614 N N . ARG A 1 81 ? -25.956 -4.212 4.862 1.00 84.44 81 ARG A N 1
ATOM 615 C CA . ARG A 1 81 ? -26.010 -4.403 3.398 1.00 84.44 81 ARG A CA 1
ATOM 616 C C . ARG A 1 81 ? -24.708 -3.958 2.708 1.00 84.44 81 ARG A C 1
ATOM 618 O O . ARG A 1 81 ? -24.758 -3.344 1.644 1.00 84.44 81 ARG A O 1
ATOM 625 N N . ARG A 1 82 ? -23.559 -4.220 3.340 1.00 89.94 82 ARG A N 1
ATOM 626 C CA . ARG A 1 82 ? -22.200 -3.942 2.846 1.00 89.94 82 ARG A CA 1
ATOM 627 C C . ARG A 1 82 ? -21.330 -5.177 3.032 1.00 89.94 82 ARG A C 1
ATOM 629 O O . ARG A 1 82 ? -21.633 -6.009 3.886 1.00 89.94 82 ARG A O 1
ATOM 636 N N . ALA A 1 83 ? -20.262 -5.278 2.247 1.00 94.69 83 ALA A N 1
ATOM 637 C CA . ALA A 1 83 ? -19.285 -6.339 2.437 1.00 94.69 83 ALA A CA 1
ATOM 638 C C . ALA A 1 83 ? -18.577 -6.178 3.786 1.00 94.69 83 ALA A C 1
ATOM 640 O O . ALA A 1 83 ? -18.169 -5.067 4.128 1.00 94.69 83 ALA A O 1
ATOM 641 N N . LEU A 1 84 ? -18.425 -7.269 4.538 1.00 96.75 84 LEU A N 1
ATOM 642 C CA . LEU A 1 84 ? -17.806 -7.251 5.864 1.00 96.75 84 LEU A CA 1
ATOM 643 C C . LEU A 1 84 ? -16.650 -8.250 5.967 1.00 96.75 84 LEU A C 1
ATOM 645 O O . LEU A 1 84 ? -16.839 -9.448 5.757 1.00 96.75 84 LEU A O 1
ATOM 649 N N . LEU A 1 85 ? -15.474 -7.764 6.354 1.00 98.12 85 LEU A N 1
ATOM 650 C CA . LEU A 1 85 ? -14.322 -8.570 6.741 1.00 98.12 85 LEU A CA 1
ATOM 651 C C . LEU A 1 85 ? -14.080 -8.453 8.244 1.00 98.12 85 LEU A C 1
ATOM 653 O O . LEU A 1 85 ? -13.897 -7.357 8.771 1.00 98.12 85 LEU A O 1
ATOM 657 N N . ILE A 1 86 ? -14.032 -9.593 8.922 1.00 98.19 86 ILE A N 1
ATOM 658 C CA . ILE A 1 86 ? -13.749 -9.686 10.352 1.00 98.19 86 ILE A CA 1
ATOM 659 C C . ILE A 1 86 ? -12.393 -10.364 10.519 1.00 98.19 86 ILE A C 1
ATOM 661 O O . ILE A 1 86 ? -12.214 -11.498 10.083 1.00 98.19 86 ILE A O 1
ATOM 665 N N . LEU A 1 87 ? -11.442 -9.674 11.141 1.00 98.50 87 LEU A N 1
ATOM 666 C CA . LEU A 1 87 ? -10.143 -10.220 11.512 1.00 98.50 87 LEU A CA 1
ATOM 667 C C . LEU A 1 87 ? -10.061 -10.305 13.033 1.00 98.50 87 LEU A C 1
ATOM 669 O O . LEU A 1 87 ? -10.285 -9.305 13.719 1.00 98.50 87 LEU A O 1
ATOM 673 N N . HIS A 1 88 ? -9.761 -11.481 13.576 1.00 98.25 88 HIS A N 1
ATOM 674 C CA . HIS A 1 88 ? -9.708 -11.657 15.028 1.00 98.25 88 HIS A CA 1
ATOM 675 C C . HIS A 1 88 ? -8.743 -12.767 15.434 1.00 98.25 88 HIS A C 1
ATOM 677 O O . HIS A 1 88 ? -8.652 -13.798 14.766 1.00 98.25 88 HIS A O 1
ATOM 683 N N . SER A 1 89 ? -8.030 -12.563 16.539 1.00 97.62 89 SER A N 1
ATOM 684 C CA . SER A 1 89 ? -7.133 -13.574 17.097 1.00 97.62 89 SER A CA 1
ATOM 685 C C . SER A 1 89 ? -7.879 -14.510 18.063 1.00 97.62 89 SER A C 1
ATOM 687 O O . SER A 1 89 ? -8.629 -14.027 18.912 1.00 97.62 89 SER A O 1
ATOM 689 N N . PRO A 1 90 ? -7.699 -15.842 17.978 1.00 96.81 90 PRO A N 1
ATOM 690 C CA . PRO A 1 90 ? -8.254 -16.788 18.947 1.00 96.81 90 PRO A CA 1
ATOM 691 C C . PRO A 1 90 ? -7.625 -16.665 20.341 1.00 96.81 90 PRO A C 1
ATOM 693 O O . PRO A 1 90 ? -8.234 -17.115 21.308 1.00 96.81 90 PRO A O 1
ATOM 696 N N . VAL A 1 91 ? -6.443 -16.050 20.449 1.00 95.75 91 VAL A N 1
ATOM 697 C CA . VAL A 1 91 ? -5.738 -15.807 21.720 1.00 95.75 91 VAL A CA 1
ATOM 698 C C . VAL A 1 91 ? -5.846 -14.353 22.193 1.00 95.75 91 VAL A C 1
ATOM 700 O O . VAL A 1 91 ? -5.078 -13.921 23.045 1.00 95.75 91 VAL A O 1
ATOM 703 N N . ASP A 1 92 ? -6.789 -13.579 21.647 1.00 93.44 92 ASP A N 1
ATOM 704 C CA . ASP A 1 92 ? -7.031 -12.201 22.077 1.00 93.44 92 ASP A CA 1
ATOM 705 C C . ASP A 1 92 ? -7.544 -12.159 23.532 1.00 93.44 92 ASP A C 1
ATOM 707 O O . ASP A 1 92 ? -8.677 -12.550 23.831 1.00 93.44 92 ASP A O 1
ATOM 711 N N . GLU A 1 93 ? -6.696 -11.677 24.444 1.00 88.38 93 GLU A N 1
ATOM 712 C CA . GLU A 1 93 ? -7.006 -11.533 25.873 1.00 88.38 93 GLU A CA 1
ATOM 713 C C . GLU A 1 93 ? -7.864 -10.294 26.183 1.00 88.38 93 GLU A C 1
ATOM 715 O O . GLU A 1 93 ? -8.458 -10.194 27.257 1.00 88.38 93 GLU A O 1
ATOM 720 N N . THR A 1 94 ? -7.947 -9.343 25.247 1.00 85.81 94 THR A N 1
ATOM 721 C CA . THR A 1 94 ? -8.677 -8.082 25.426 1.00 85.81 94 THR A CA 1
ATOM 722 C C . THR A 1 94 ? -10.123 -8.225 24.965 1.00 85.81 94 THR A C 1
ATOM 724 O O . THR A 1 94 ? -11.052 -7.854 25.683 1.00 85.81 94 THR A O 1
ATOM 727 N N . VAL A 1 95 ? -10.335 -8.758 23.764 1.00 88.00 95 VAL A N 1
ATOM 728 C CA . VAL A 1 95 ? -11.660 -8.987 23.186 1.00 88.00 95 VAL A CA 1
ATOM 729 C C . VAL A 1 95 ? -11.731 -10.434 22.737 1.00 88.00 95 VAL A C 1
ATOM 731 O O . VAL A 1 95 ? -11.132 -10.808 21.737 1.00 88.00 95 VAL A O 1
ATOM 734 N N . ASN A 1 96 ? -12.504 -11.248 23.451 1.00 91.56 96 ASN A N 1
ATOM 735 C CA . ASN A 1 96 ? -12.616 -12.673 23.156 1.00 91.56 96 ASN A CA 1
ATOM 736 C C . ASN A 1 96 ? -13.131 -12.929 21.723 1.00 91.56 96 ASN A C 1
ATOM 738 O O . ASN A 1 96 ? -14.056 -12.256 21.263 1.00 91.56 96 ASN A O 1
ATOM 742 N N . ILE A 1 97 ? -12.591 -13.949 21.048 1.00 94.69 97 ILE A N 1
ATOM 743 C CA . ILE A 1 97 ? -12.987 -14.348 19.685 1.00 94.69 97 ILE A CA 1
ATOM 744 C C . ILE A 1 97 ? -14.490 -14.641 19.531 1.00 94.69 97 ILE A C 1
ATOM 746 O O . ILE A 1 97 ? -15.047 -14.420 18.456 1.00 94.69 97 ILE A O 1
ATOM 750 N N . ALA A 1 98 ? -15.183 -15.041 20.600 1.00 93.62 98 ALA A N 1
ATOM 751 C CA . ALA A 1 98 ? -16.635 -15.222 20.599 1.00 93.62 98 ALA A CA 1
ATOM 752 C C . ALA A 1 98 ? -17.398 -13.938 20.215 1.00 93.62 98 ALA A C 1
ATOM 754 O O . ALA A 1 98 ? -18.522 -14.002 19.718 1.00 93.62 98 ALA A O 1
ATOM 755 N N . GLU A 1 99 ? -16.807 -12.757 20.412 1.00 92.50 99 GLU A N 1
ATOM 756 C CA . GLU A 1 99 ? -17.377 -11.501 19.924 1.00 92.50 99 GLU A CA 1
ATOM 757 C C . GLU A 1 99 ? -17.365 -11.443 18.390 1.00 92.50 99 GLU A C 1
ATOM 759 O O . GLU A 1 99 ? -18.380 -11.112 17.775 1.00 92.50 99 GLU A O 1
ATOM 764 N N . ALA A 1 100 ? -16.268 -11.859 17.755 1.00 94.75 100 ALA A N 1
ATOM 765 C CA . ALA A 1 100 ? -16.181 -11.962 16.301 1.00 94.75 100 ALA A CA 1
ATOM 766 C C . ALA A 1 100 ? -17.204 -12.954 15.735 1.00 94.75 100 ALA A C 1
ATOM 768 O O . ALA A 1 100 ? -17.827 -12.682 14.708 1.00 94.75 100 ALA A O 1
ATOM 769 N N . GLU A 1 101 ? -17.413 -14.080 16.424 1.00 94.94 101 GLU A N 1
ATOM 770 C CA . GLU A 1 101 ? -18.412 -15.083 16.047 1.00 94.94 101 GLU A CA 1
ATOM 771 C C . GLU A 1 101 ? -19.828 -14.498 16.049 1.00 94.94 101 GLU A C 1
ATOM 773 O O . GLU A 1 101 ? -20.573 -14.695 15.088 1.00 94.94 101 GLU A O 1
ATOM 778 N N . LYS A 1 102 ? -20.191 -13.722 17.078 1.00 93.38 102 LYS A N 1
ATOM 779 C CA . LYS A 1 102 ? -21.495 -13.041 17.150 1.00 93.38 102 LYS A CA 1
ATOM 780 C C . LYS A 1 102 ? -21.675 -12.043 16.004 1.00 93.38 102 LYS A C 1
ATOM 782 O O . LYS A 1 102 ? -22.722 -12.052 15.352 1.00 93.38 102 LYS A O 1
ATOM 787 N N . ILE A 1 103 ? -20.651 -11.229 15.707 1.00 93.12 103 ILE A N 1
ATOM 788 C CA . ILE A 1 103 ? -20.671 -10.304 14.557 1.00 93.12 103 ILE A CA 1
ATOM 789 C C . ILE A 1 103 ? -20.878 -11.101 13.260 1.00 93.12 103 ILE A C 1
ATOM 791 O O . ILE A 1 103 ? -21.749 -10.765 12.453 1.00 93.12 103 ILE A O 1
ATOM 795 N N . TYR A 1 104 ? -20.119 -12.183 13.068 1.00 95.06 104 TYR A N 1
ATOM 796 C CA . TYR A 1 104 ? -20.190 -13.013 11.869 1.00 95.06 104 TYR A CA 1
ATOM 797 C C . TYR A 1 104 ? -21.559 -13.679 11.701 1.00 95.06 104 TYR A C 1
ATOM 799 O O . TYR A 1 104 ? -22.098 -13.714 10.593 1.00 95.06 104 TYR A O 1
ATOM 807 N N . GLN A 1 105 ? -22.149 -14.196 12.780 1.00 94.25 105 GLN A N 1
ATOM 808 C CA . GLN A 1 105 ? -23.471 -14.820 12.753 1.00 94.25 105 GLN A CA 1
ATOM 809 C C . GLN A 1 105 ? -24.568 -13.815 12.389 1.00 94.25 105 GLN A C 1
ATOM 811 O O . GLN A 1 105 ? -25.427 -14.139 11.570 1.00 94.25 105 GLN A O 1
ATOM 816 N N . GLN A 1 106 ? -24.514 -12.594 12.930 1.00 92.44 106 GLN A N 1
ATOM 817 C CA . GLN A 1 106 ? -25.530 -11.574 12.666 1.00 92.44 106 GLN A CA 1
ATOM 818 C C . GLN A 1 106 ? -25.390 -10.906 11.288 1.00 92.44 106 GLN A C 1
ATOM 820 O O . GLN A 1 106 ? -26.381 -10.438 10.722 1.00 92.44 106 GLN A O 1
ATOM 825 N N . ALA A 1 107 ? -24.181 -10.849 10.729 1.00 92.88 107 ALA A N 1
ATOM 826 C CA . ALA A 1 107 ? -23.945 -10.257 9.416 1.00 92.88 107 ALA A CA 1
ATOM 827 C C . ALA A 1 107 ? -24.588 -11.069 8.277 1.00 92.88 107 ALA A C 1
ATOM 829 O O . ALA A 1 107 ? -24.648 -12.301 8.308 1.00 92.88 107 ALA A O 1
ATOM 830 N N . LEU A 1 108 ? -25.017 -10.380 7.218 1.00 92.38 108 LEU A N 1
ATOM 831 C CA . LEU A 1 108 ? -25.445 -10.999 5.959 1.00 92.38 108 LEU A CA 1
ATOM 832 C C . LEU A 1 108 ? -24.273 -11.082 4.971 1.00 92.38 108 LEU A C 1
ATOM 834 O O . LEU A 1 108 ? -23.292 -10.354 5.098 1.00 92.38 108 LEU A O 1
ATOM 838 N N . HIS A 1 109 ? -24.367 -11.974 3.981 1.00 93.50 109 HIS A N 1
ATOM 839 C CA . HIS A 1 109 ? -23.363 -12.034 2.916 1.00 93.50 109 HIS A CA 1
ATOM 840 C C . HIS A 1 109 ? -23.399 -10.772 2.029 1.00 93.50 109 HIS A C 1
ATOM 842 O O . HIS A 1 109 ? -24.485 -10.231 1.801 1.00 93.50 109 HIS A O 1
ATOM 848 N N . PRO A 1 110 ? -22.245 -10.338 1.481 1.00 94.94 110 PRO A N 1
ATOM 849 C CA . PRO A 1 110 ? -20.927 -10.982 1.566 1.00 94.94 110 PRO A CA 1
ATOM 850 C C . PRO A 1 110 ? -20.182 -10.680 2.880 1.00 94.94 110 PRO A C 1
ATOM 852 O O . PRO A 1 110 ? -19.931 -9.527 3.221 1.00 94.94 110 PRO A O 1
ATOM 855 N N . LYS A 1 111 ? -19.790 -11.742 3.595 1.00 95.69 111 LYS A N 1
ATOM 856 C CA . LYS A 1 111 ? -19.058 -11.684 4.865 1.00 95.69 111 LYS A CA 1
ATOM 857 C C . LYS A 1 111 ? -17.893 -12.669 4.877 1.00 95.69 111 LYS A C 1
ATOM 859 O O . LYS A 1 111 ? -18.013 -13.777 4.349 1.00 95.69 111 LYS A O 1
ATOM 864 N N . SER A 1 112 ? -16.788 -12.276 5.494 1.00 97.75 112 SER A N 1
ATOM 865 C CA . SER A 1 112 ? -15.541 -13.039 5.559 1.00 97.75 112 SER A CA 1
ATOM 866 C C . SER A 1 112 ? -14.959 -12.975 6.970 1.00 97.75 112 SER A C 1
ATOM 868 O O . SER A 1 112 ? -15.105 -11.964 7.654 1.00 97.75 112 SER A O 1
ATOM 870 N N . PHE A 1 113 ? -14.299 -14.051 7.393 1.00 98.00 113 PHE A N 1
ATOM 871 C CA . PHE A 1 113 ? -13.589 -14.128 8.667 1.00 98.00 113 PHE A CA 1
ATOM 872 C C . PHE A 1 113 ? -12.157 -14.609 8.427 1.00 98.00 113 PHE A C 1
ATOM 874 O O . PHE A 1 113 ? -11.957 -15.576 7.691 1.00 98.00 113 PHE A O 1
ATOM 881 N N . ILE A 1 114 ? -11.182 -13.939 9.038 1.00 98.19 114 ILE A N 1
ATOM 882 C CA . ILE A 1 114 ? -9.767 -14.317 9.021 1.00 98.19 114 ILE A CA 1
ATOM 883 C C . ILE A 1 114 ? -9.286 -14.423 10.468 1.00 98.19 114 ILE A C 1
ATOM 885 O O . ILE A 1 114 ? -9.363 -13.462 11.235 1.00 98.19 114 ILE A O 1
ATOM 889 N N . SER A 1 115 ? -8.774 -15.597 10.829 1.00 97.44 115 SER A N 1
ATOM 890 C CA . SER A 1 115 ? -8.102 -15.799 12.111 1.00 97.44 115 SER A CA 1
ATOM 891 C C . SER A 1 115 ? -6.694 -15.203 12.070 1.00 97.44 115 SER A C 1
ATOM 893 O O . SER A 1 115 ? -5.991 -15.367 11.073 1.00 97.44 115 SER A O 1
ATOM 895 N N . LEU A 1 116 ? -6.284 -14.538 13.152 1.00 97.38 116 LEU A N 1
ATOM 896 C CA . LEU A 1 116 ? -4.942 -13.958 13.311 1.00 97.38 116 LEU A CA 1
ATOM 897 C C . LEU A 1 116 ? -3.986 -14.846 14.130 1.00 97.38 116 LEU A C 1
ATOM 899 O O . LEU A 1 116 ? -2.970 -14.367 14.620 1.00 97.38 116 LEU A O 1
ATOM 903 N N . ASP A 1 117 ? -4.319 -16.133 14.279 1.00 95.56 117 ASP A N 1
ATOM 904 C CA . ASP A 1 117 ? -3.523 -17.160 14.969 1.00 95.56 117 ASP A CA 1
ATOM 905 C C . ASP A 1 117 ? -3.042 -16.747 16.373 1.00 95.56 117 ASP A C 1
ATOM 907 O O . ASP A 1 117 ? -3.791 -16.866 17.339 1.00 95.56 117 ASP A O 1
ATOM 911 N N . LYS A 1 118 ? -1.804 -16.263 16.499 1.00 96.00 118 LYS A N 1
ATOM 912 C CA . LYS A 1 118 ? -1.166 -15.920 17.780 1.00 96.00 118 LYS A CA 1
ATOM 913 C C . LYS A 1 118 ? -1.026 -14.420 18.018 1.00 96.00 118 LYS A C 1
ATOM 915 O O . LYS A 1 118 ? -0.400 -14.033 19.001 1.00 96.00 118 LYS A O 1
ATOM 920 N N . ALA A 1 119 ? -1.564 -13.587 17.129 1.00 96.44 119 ALA A N 1
ATOM 921 C CA . ALA A 1 119 ? -1.478 -12.142 17.272 1.00 96.44 119 ALA A CA 1
ATOM 922 C C . ALA A 1 119 ? -2.146 -11.690 18.578 1.00 96.44 119 ALA A C 1
ATOM 924 O O . ALA A 1 119 ? -3.221 -12.179 18.940 1.00 96.44 119 ALA A O 1
ATOM 925 N N . ASP A 1 120 ? -1.526 -10.749 19.282 1.00 94.00 120 ASP A N 1
ATOM 926 C CA . ASP A 1 120 ? -2.161 -10.099 20.424 1.00 94.00 120 ASP A CA 1
ATOM 927 C C . ASP A 1 120 ? -3.195 -9.062 19.954 1.00 94.00 120 ASP A C 1
ATOM 929 O O . ASP A 1 120 ? -3.316 -8.746 18.767 1.00 94.00 120 ASP A O 1
ATOM 933 N N . HIS A 1 121 ? -3.962 -8.511 20.897 1.00 92.31 121 HIS A N 1
ATOM 934 C CA . HIS A 1 121 ? -5.013 -7.547 20.570 1.00 92.31 121 HIS A CA 1
ATOM 935 C C . HIS A 1 121 ? -4.489 -6.327 19.803 1.00 92.31 121 HIS A C 1
ATOM 937 O O . HIS A 1 121 ? -5.202 -5.751 18.984 1.00 92.31 121 HIS A O 1
ATOM 943 N N . LEU A 1 122 ? -3.254 -5.905 20.081 1.00 91.69 122 LEU A N 1
ATOM 944 C CA . LEU A 1 122 ? -2.673 -4.668 19.564 1.00 91.69 122 LEU A CA 1
ATOM 945 C C . LEU A 1 122 ? -1.849 -4.863 18.293 1.00 91.69 122 LEU A C 1
ATOM 947 O O . LEU A 1 122 ? -1.371 -3.868 17.752 1.00 91.69 122 LEU A O 1
ATOM 951 N N . LEU A 1 123 ? -1.712 -6.102 17.811 1.00 94.31 123 LEU A N 1
ATOM 952 C CA . LEU A 1 123 ? -0.816 -6.467 16.715 1.00 94.31 123 LEU A CA 1
ATOM 953 C C . LEU A 1 123 ? 0.613 -5.956 16.967 1.00 94.31 123 LEU A C 1
ATOM 955 O O . LEU A 1 123 ? 1.221 -5.320 16.106 1.00 94.31 123 LEU A O 1
ATOM 959 N N . SER A 1 124 ? 1.138 -6.198 18.173 1.00 92.44 124 SER A N 1
ATOM 960 C CA . SER A 1 124 ? 2.430 -5.658 18.625 1.00 92.44 124 SER A CA 1
ATOM 961 C C . SER A 1 124 ? 3.617 -6.117 17.777 1.00 92.44 124 SER A C 1
ATOM 963 O O . SER A 1 124 ? 4.637 -5.428 17.713 1.00 92.44 124 SER A O 1
ATOM 965 N N . ARG A 1 125 ? 3.486 -7.260 17.095 1.00 94.88 125 ARG A N 1
ATOM 966 C CA . ARG A 1 125 ? 4.469 -7.763 16.135 1.00 94.88 125 ARG A CA 1
ATOM 967 C C . ARG A 1 125 ? 4.179 -7.199 14.746 1.00 94.88 125 ARG A C 1
ATOM 969 O O . ARG A 1 125 ? 3.066 -7.321 14.235 1.00 94.88 125 ARG A O 1
ATOM 976 N N . ALA A 1 126 ? 5.206 -6.634 14.110 1.00 94.19 126 ALA A N 1
ATOM 977 C CA . ALA A 1 126 ? 5.091 -6.041 12.776 1.00 94.19 126 ALA A CA 1
ATOM 978 C C . ALA A 1 126 ? 4.557 -7.040 11.733 1.00 94.19 126 ALA A C 1
ATOM 980 O O . ALA A 1 126 ? 3.689 -6.679 10.944 1.00 94.19 126 ALA A O 1
ATOM 981 N N . GLU A 1 127 ? 4.983 -8.306 11.807 1.00 95.12 127 GLU A N 1
ATOM 982 C CA . GLU A 1 127 ? 4.528 -9.379 10.910 1.00 95.12 127 GLU A CA 1
ATOM 983 C C . GLU A 1 127 ? 2.999 -9.574 10.918 1.00 95.12 127 GLU A C 1
ATOM 985 O O . GLU A 1 127 ? 2.391 -9.744 9.861 1.00 95.12 127 GLU A O 1
ATOM 990 N N . ASP A 1 128 ? 2.354 -9.478 12.087 1.00 96.81 128 ASP A N 1
ATOM 991 C CA . ASP A 1 128 ? 0.900 -9.630 12.214 1.00 96.81 128 ASP A CA 1
ATOM 992 C C . ASP A 1 128 ? 0.178 -8.424 11.596 1.00 96.81 128 ASP A C 1
ATOM 994 O O . ASP A 1 128 ? -0.834 -8.568 10.905 1.00 96.81 128 ASP A O 1
ATOM 998 N N . SER A 1 129 ? 0.725 -7.223 11.810 1.00 95.12 129 SER A N 1
ATOM 999 C CA . SER A 1 129 ? 0.208 -5.981 11.230 1.00 95.12 129 SER A CA 1
ATOM 1000 C C . SER A 1 129 ? 0.319 -5.967 9.702 1.00 95.12 129 SER A C 1
ATOM 1002 O O . SER A 1 129 ? -0.640 -5.602 9.017 1.00 95.12 129 SER A O 1
ATOM 1004 N N . GLU A 1 130 ? 1.457 -6.399 9.158 1.00 94.62 130 GLU A N 1
ATOM 1005 C CA . GLU A 1 130 ? 1.693 -6.514 7.715 1.00 94.62 130 GLU A CA 1
ATOM 1006 C C . GLU A 1 130 ? 0.751 -7.538 7.075 1.00 94.62 130 GLU A C 1
ATOM 1008 O O . GLU A 1 130 ? 0.116 -7.249 6.056 1.00 94.62 130 GLU A O 1
ATOM 1013 N N . TYR A 1 131 ? 0.581 -8.701 7.710 1.00 97.25 131 TYR A N 1
ATOM 1014 C CA . TYR A 1 131 ? -0.362 -9.722 7.261 1.00 97.25 131 TYR A CA 1
ATOM 1015 C C . TYR A 1 131 ? -1.808 -9.203 7.234 1.00 97.25 131 TYR A C 1
ATOM 1017 O O . TYR A 1 131 ? -2.518 -9.376 6.237 1.00 97.25 131 TYR A O 1
ATOM 1025 N N . VAL A 1 132 ? -2.244 -8.517 8.297 1.00 97.69 132 VAL A N 1
ATOM 1026 C CA . VAL A 1 132 ? -3.571 -7.887 8.378 1.00 97.69 132 VAL A CA 1
ATOM 1027 C C . VAL A 1 132 ? -3.763 -6.862 7.259 1.00 97.69 132 VAL A C 1
ATOM 1029 O O . VAL A 1 132 ? -4.797 -6.882 6.584 1.00 97.69 132 VAL A O 1
ATOM 1032 N N . ALA A 1 133 ? -2.775 -5.996 7.021 1.00 96.19 133 ALA A N 1
ATOM 1033 C CA . ALA A 1 133 ? -2.830 -4.990 5.964 1.00 96.19 133 ALA A CA 1
ATOM 1034 C C . ALA A 1 133 ? -2.932 -5.628 4.569 1.00 96.19 133 ALA A C 1
ATOM 1036 O O . ALA A 1 133 ? -3.787 -5.230 3.771 1.00 96.19 133 ALA A O 1
ATOM 1037 N N . ALA A 1 134 ? -2.124 -6.656 4.294 1.00 95.56 134 ALA A N 1
ATOM 1038 C CA . ALA A 1 134 ? -2.158 -7.393 3.034 1.00 95.56 134 ALA A CA 1
ATOM 1039 C C . ALA A 1 134 ? -3.521 -8.067 2.803 1.00 95.56 134 ALA A C 1
ATOM 1041 O O . ALA A 1 134 ? -4.100 -7.940 1.722 1.00 95.56 134 ALA A O 1
ATOM 1042 N N . CYS A 1 135 ? -4.079 -8.713 3.833 1.00 97.19 135 CYS A N 1
ATOM 1043 C CA . CYS A 1 135 ? -5.397 -9.345 3.771 1.00 97.19 135 CYS A CA 1
ATOM 1044 C C . CYS A 1 135 ? -6.511 -8.335 3.481 1.00 97.19 135 CYS A C 1
ATOM 1046 O O . CYS A 1 135 ? -7.345 -8.571 2.605 1.00 97.19 135 CYS A O 1
ATOM 1048 N N . ILE A 1 136 ? -6.526 -7.205 4.197 1.00 97.19 136 ILE A N 1
ATOM 1049 C CA . ILE A 1 136 ? -7.529 -6.151 4.002 1.00 97.19 136 ILE A CA 1
ATOM 1050 C C . ILE A 1 136 ? -7.416 -5.568 2.594 1.00 97.19 136 ILE A C 1
ATOM 1052 O O . ILE A 1 136 ? -8.436 -5.437 1.922 1.00 97.19 136 ILE A O 1
ATOM 1056 N N . SER A 1 137 ? -6.201 -5.257 2.135 1.00 94.75 137 SER A N 1
ATOM 1057 C CA . SER A 1 137 ? -5.954 -4.698 0.801 1.00 94.75 137 SER A CA 1
ATOM 1058 C C . SER A 1 137 ? -6.447 -5.637 -0.303 1.00 94.75 137 SER A C 1
ATOM 1060 O O . SER A 1 137 ? -7.273 -5.254 -1.139 1.00 94.75 137 SER A O 1
ATOM 1062 N N . ALA A 1 138 ? -6.028 -6.905 -0.251 1.00 94.38 138 ALA A N 1
ATOM 1063 C CA . ALA A 1 138 ? -6.428 -7.911 -1.225 1.00 94.38 138 ALA A CA 1
ATOM 1064 C C . ALA A 1 138 ? -7.949 -8.133 -1.228 1.00 94.38 138 ALA A C 1
ATOM 1066 O O . ALA A 1 138 ? -8.570 -8.140 -2.290 1.00 94.38 138 ALA A O 1
ATOM 1067 N N . TRP A 1 139 ? -8.576 -8.256 -0.055 1.00 96.69 139 TRP A N 1
ATOM 1068 C CA . TRP A 1 139 ? -10.024 -8.445 0.061 1.00 96.69 139 TRP A CA 1
ATOM 1069 C C . TRP A 1 139 ? -10.822 -7.221 -0.415 1.00 96.69 139 TRP A C 1
ATOM 1071 O O . TRP A 1 139 ? -11.805 -7.367 -1.147 1.00 96.69 139 TRP A O 1
ATOM 1081 N N . ALA A 1 140 ? -10.395 -6.010 -0.043 1.00 94.75 140 ALA A N 1
ATOM 1082 C CA . ALA A 1 140 ? -11.080 -4.766 -0.388 1.00 94.75 140 ALA A CA 1
ATOM 1083 C C . ALA A 1 140 ? -11.023 -4.464 -1.892 1.00 94.75 140 ALA A C 1
ATOM 1085 O O . ALA A 1 140 ? -11.971 -3.884 -2.426 1.00 94.75 140 ALA A O 1
ATOM 1086 N N . SER A 1 141 ? -9.972 -4.915 -2.590 1.00 92.06 141 SER A N 1
ATOM 1087 C CA . SER A 1 141 ? -9.815 -4.748 -4.045 1.00 92.06 141 SER A CA 1
ATOM 1088 C C . SER A 1 141 ? -11.008 -5.265 -4.861 1.00 92.06 141 SER A C 1
ATOM 1090 O O . SER A 1 141 ? -11.255 -4.797 -5.969 1.00 92.06 141 SER A O 1
ATOM 1092 N N . ARG A 1 142 ? -11.796 -6.201 -4.309 1.00 91.94 142 ARG A N 1
ATOM 1093 C CA . ARG A 1 142 ? -12.999 -6.736 -4.958 1.00 91.94 142 ARG A CA 1
ATOM 1094 C C . ARG A 1 142 ? -14.177 -5.755 -4.979 1.00 91.94 142 ARG A C 1
ATOM 1096 O O . ARG A 1 142 ? -15.052 -5.902 -5.834 1.00 91.94 142 ARG A O 1
ATOM 1103 N N . TYR A 1 143 ? -14.221 -4.821 -4.028 1.00 90.56 143 TYR A N 1
ATOM 1104 C CA . TYR A 1 143 ? -15.345 -3.906 -3.779 1.00 90.56 143 TYR A CA 1
ATOM 1105 C C . TYR A 1 143 ? -15.011 -2.448 -4.072 1.00 90.56 143 TYR A C 1
ATOM 1107 O O . TYR A 1 143 ? -15.911 -1.639 -4.295 1.00 90.56 143 TYR A O 1
ATOM 1115 N N . LEU A 1 144 ? -13.727 -2.106 -4.034 1.00 86.56 144 LEU A N 1
ATOM 1116 C CA . LEU A 1 144 ? -13.251 -0.807 -4.462 1.00 86.56 144 LEU A CA 1
ATOM 1117 C C . LEU A 1 144 ? -13.191 -0.779 -5.995 1.00 86.56 144 LEU A C 1
ATOM 1119 O O . LEU A 1 144 ? -12.921 -1.813 -6.615 1.00 86.56 144 LEU A O 1
ATOM 1123 N N . PRO A 1 145 ? -13.449 0.379 -6.631 1.00 77.50 145 PRO A N 1
ATOM 1124 C CA . PRO A 1 145 ? -13.111 0.533 -8.039 1.00 77.50 145 PRO A CA 1
ATOM 1125 C C . PRO A 1 145 ? -11.636 0.149 -8.225 1.00 77.50 145 PRO A C 1
ATOM 1127 O O . PRO A 1 145 ? -10.850 0.362 -7.291 1.00 77.50 145 PRO A O 1
ATOM 1130 N N . PRO A 1 146 ? -11.249 -0.422 -9.388 1.00 64.06 146 PRO A N 1
ATOM 1131 C CA . PRO A 1 146 ? -9.840 -0.663 -9.667 1.00 64.06 146 PRO A CA 1
ATOM 1132 C C . PRO A 1 146 ? -9.119 0.626 -9.335 1.00 64.06 146 PRO A C 1
ATOM 1134 O O . PRO A 1 146 ? -9.603 1.689 -9.735 1.00 64.06 146 PRO A O 1
ATOM 1137 N N . ALA A 1 147 ? -8.054 0.524 -8.534 1.00 53.12 147 ALA A N 1
ATOM 1138 C CA . ALA A 1 147 ? -7.232 1.666 -8.209 1.00 53.12 147 ALA A CA 1
ATOM 1139 C C . ALA A 1 147 ? -6.844 2.271 -9.552 1.00 53.12 147 ALA A C 1
ATOM 1141 O O . ALA A 1 147 ? -5.965 1.768 -10.252 1.00 53.12 147 ALA A O 1
ATOM 1142 N N . GLN A 1 148 ? -7.560 3.320 -9.962 1.00 43.75 148 GLN A N 1
ATOM 1143 C CA . GLN A 1 148 ? -6.980 4.238 -10.894 1.00 43.75 148 GLN A CA 1
ATOM 1144 C C . GLN A 1 148 ? -5.732 4.636 -10.146 1.00 43.75 148 GLN A C 1
ATOM 1146 O O . GLN A 1 148 ? -5.804 5.069 -8.992 1.00 43.75 148 GLN A O 1
ATOM 1151 N N . VAL A 1 149 ? -4.586 4.398 -10.765 1.00 42.62 149 VAL A N 1
ATOM 1152 C CA . VAL A 1 149 ? -3.379 5.125 -10.427 1.00 42.62 149 VAL A CA 1
ATOM 1153 C C . VAL A 1 149 ? -3.721 6.577 -10.756 1.00 42.62 149 VAL A C 1
ATOM 1155 O O . VAL A 1 149 ? -3.331 7.124 -11.777 1.00 42.62 149 VAL A O 1
ATOM 1158 N N . THR A 1 150 ? -4.590 7.188 -9.952 1.00 39.84 150 THR A N 1
ATOM 1159 C CA . THR A 1 150 ? -4.659 8.613 -9.790 1.00 39.84 150 THR A CA 1
ATOM 1160 C C . THR A 1 150 ? -3.270 8.911 -9.293 1.00 39.84 150 THR A C 1
ATOM 1162 O O . THR A 1 150 ? -2.965 8.637 -8.133 1.00 39.84 150 THR A O 1
ATOM 1165 N N . SER A 1 151 ? -2.417 9.380 -10.203 1.00 43.25 151 SER A N 1
ATOM 1166 C CA . SER A 1 151 ? -1.333 10.279 -9.858 1.00 43.25 151 SER A CA 1
ATOM 1167 C C . SER A 1 151 ? -1.944 11.282 -8.883 1.00 43.25 151 SER A C 1
ATOM 1169 O O . SER A 1 151 ? -2.742 12.148 -9.253 1.00 43.25 151 SER A O 1
ATOM 1171 N N . THR A 1 152 ? -1.752 11.025 -7.597 1.00 40.53 152 THR A N 1
ATOM 1172 C CA . THR A 1 152 ? -2.368 11.800 -6.538 1.00 40.53 152 THR A CA 1
ATOM 1173 C C . THR A 1 152 ? -1.782 13.196 -6.626 1.00 40.53 152 THR A C 1
ATOM 1175 O O . THR A 1 152 ? -0.565 13.352 -6.597 1.00 40.53 152 THR A O 1
ATOM 1178 N N . ALA A 1 153 ? -2.685 14.173 -6.723 1.00 46.03 153 ALA A N 1
ATOM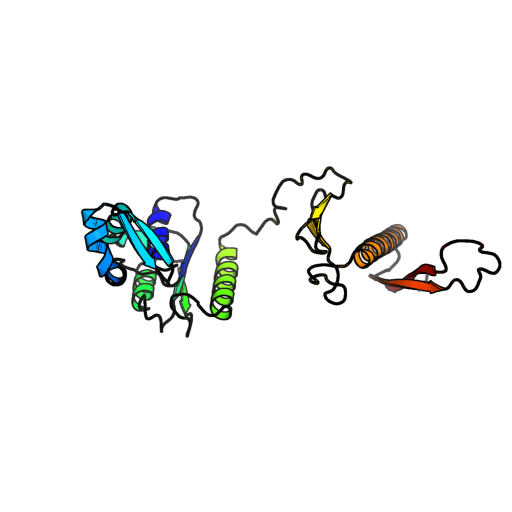 1179 C CA . ALA A 1 153 ? -2.470 15.572 -7.076 1.00 46.03 153 ALA A CA 1
ATOM 1180 C C . ALA A 1 153 ? -2.227 15.800 -8.575 1.00 46.03 153 ALA A C 1
ATOM 1182 O O . ALA A 1 153 ? -1.305 15.248 -9.166 1.00 46.03 153 ALA A O 1
ATOM 1183 N N . ALA A 1 154 ? -3.047 16.676 -9.171 1.00 50.69 154 ALA A N 1
ATOM 1184 C CA . ALA A 1 154 ? -2.678 17.373 -10.397 1.00 50.69 154 ALA A CA 1
ATOM 1185 C C . ALA A 1 154 ? -1.223 17.820 -10.241 1.00 50.69 154 ALA A C 1
ATOM 1187 O O . ALA A 1 154 ? -0.911 18.547 -9.289 1.00 50.69 154 ALA A O 1
ATOM 1188 N N . SER A 1 155 ? -0.335 17.292 -11.085 1.00 55.44 155 SER A N 1
ATOM 1189 C CA . SER A 1 155 ? 1.073 17.628 -10.987 1.00 55.44 155 SER A CA 1
ATOM 1190 C C . SER A 1 155 ? 1.194 19.144 -11.035 1.00 55.44 155 SER A C 1
ATOM 1192 O O . SER A 1 155 ? 0.648 19.795 -11.924 1.00 55.44 155 SER A O 1
ATOM 1194 N N . LYS A 1 156 ? 1.875 19.720 -10.043 1.00 71.12 156 LYS A N 1
ATOM 1195 C CA . LYS A 1 156 ? 2.202 21.153 -10.042 1.00 71.12 156 LYS A CA 1
ATOM 1196 C C . LYS A 1 156 ? 3.272 21.489 -11.088 1.00 71.12 156 LYS A C 1
ATOM 1198 O O . LYS A 1 156 ? 3.734 22.622 -11.133 1.00 71.12 156 LYS A O 1
ATOM 1203 N N . VAL A 1 157 ? 3.709 20.493 -11.854 1.00 86.75 157 VAL A N 1
ATOM 1204 C CA . VAL A 1 157 ? 4.783 20.575 -12.830 1.00 86.75 157 VAL A CA 1
ATOM 1205 C C . VAL A 1 157 ? 4.160 20.721 -14.209 1.00 86.75 157 VAL A C 1
ATOM 1207 O O . VAL A 1 157 ? 3.376 19.872 -14.638 1.00 86.75 157 VAL A O 1
ATOM 1210 N N . ASP A 1 158 ? 4.512 21.800 -14.904 1.00 90.81 158 ASP A N 1
ATOM 1211 C CA . ASP A 1 158 ? 4.044 22.021 -16.268 1.00 90.81 158 ASP A CA 1
ATOM 1212 C C . ASP A 1 158 ? 4.634 20.977 -17.229 1.00 90.81 158 ASP A C 1
ATOM 1214 O O . ASP A 1 158 ? 5.714 20.416 -17.015 1.00 90.81 158 ASP A O 1
ATOM 1218 N N . LYS A 1 159 ? 3.944 20.744 -18.349 1.00 90.25 159 LYS A N 1
ATOM 1219 C CA . LYS A 1 159 ? 4.396 19.808 -19.383 1.00 90.25 159 LYS A CA 1
ATOM 1220 C C . LYS A 1 159 ? 5.814 20.148 -19.861 1.00 90.25 159 LYS A C 1
ATOM 1222 O O . LYS A 1 159 ? 6.074 21.258 -20.318 1.00 90.25 159 LYS A O 1
ATOM 1227 N N . GLY A 1 160 ? 6.705 19.155 -19.822 1.00 88.44 160 GLY A N 1
ATOM 1228 C CA . GLY A 1 160 ? 8.110 19.292 -20.222 1.00 88.44 160 GLY A CA 1
ATOM 1229 C C . GLY A 1 160 ? 9.048 19.782 -19.115 1.00 88.44 160 GLY A C 1
ATOM 1230 O O . GLY A 1 160 ? 10.245 19.900 -19.362 1.00 88.44 160 GLY A O 1
ATOM 1231 N N . GLN A 1 161 ? 8.537 20.043 -17.910 1.00 94.00 161 GLN A N 1
ATOM 1232 C CA . GLN A 1 161 ? 9.358 20.339 -16.740 1.00 94.00 161 GLN A CA 1
ATOM 1233 C C . GLN A 1 161 ? 9.579 19.088 -15.879 1.00 94.00 161 GLN A C 1
ATOM 1235 O O . GLN A 1 161 ? 8.796 18.136 -15.899 1.00 94.00 161 GL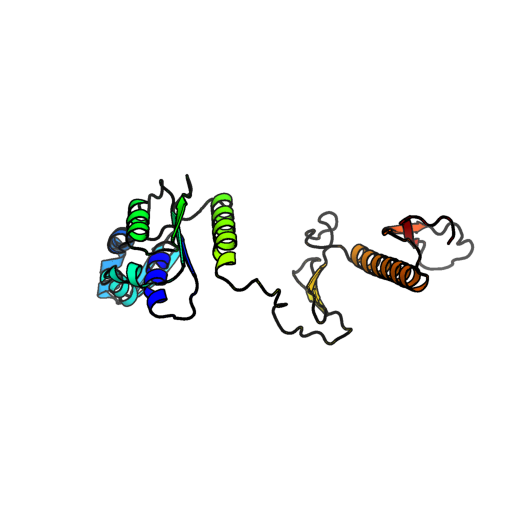N A O 1
ATOM 1240 N N . VAL A 1 162 ? 10.660 19.125 -15.102 1.00 94.50 162 VAL A N 1
ATOM 1241 C CA . VAL A 1 162 ? 10.962 18.164 -14.039 1.00 94.50 162 VAL A CA 1
ATOM 1242 C C . VAL A 1 162 ? 11.205 18.965 -12.766 1.00 94.50 162 VAL A C 1
ATOM 1244 O O . VAL A 1 162 ? 12.028 19.881 -12.759 1.00 94.50 162 VAL A O 1
ATOM 1247 N N . LEU A 1 163 ? 10.480 18.639 -11.702 1.00 94.69 163 LEU A N 1
ATOM 1248 C CA . LEU A 1 163 ? 10.647 19.226 -10.378 1.00 94.69 163 LEU A CA 1
ATOM 1249 C C . LEU A 1 163 ? 11.391 18.236 -9.483 1.00 94.69 163 LEU A C 1
ATOM 1251 O O . LEU A 1 163 ? 11.017 17.069 -9.415 1.00 94.69 163 LEU A O 1
ATOM 1255 N N . VAL A 1 164 ? 12.418 18.712 -8.780 1.00 95.62 164 VAL A N 1
ATOM 1256 C CA . VAL A 1 164 ? 13.188 17.923 -7.812 1.00 95.62 164 VAL A CA 1
ATOM 1257 C C . VAL A 1 164 ? 13.121 18.619 -6.458 1.00 95.62 164 VAL A C 1
ATOM 1259 O O . VAL A 1 164 ? 13.415 19.811 -6.360 1.00 95.62 164 VAL A O 1
ATOM 1262 N N . MET A 1 165 ? 12.712 17.893 -5.421 1.00 94.69 165 MET A N 1
ATOM 1263 C C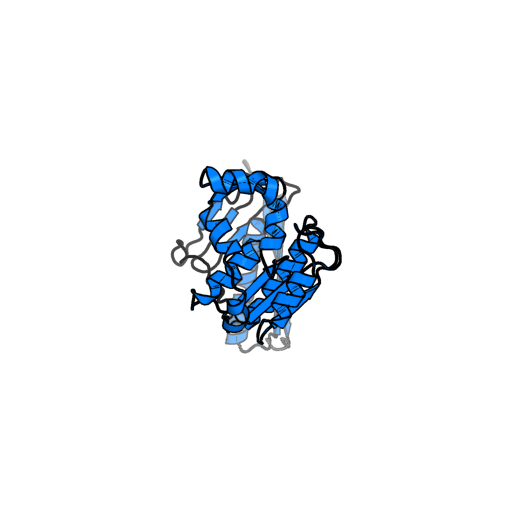A . MET A 1 165 ? 12.492 18.422 -4.072 1.00 94.69 165 MET A CA 1
ATOM 1264 C C . MET A 1 165 ? 13.254 17.604 -3.030 1.00 94.69 165 MET A C 1
ATOM 1266 O O . MET A 1 165 ? 13.539 16.427 -3.233 1.00 94.69 165 MET A O 1
ATOM 1270 N N . GLU A 1 166 ? 13.583 18.222 -1.895 1.00 94.56 166 GLU A N 1
ATOM 1271 C CA . GLU A 1 166 ? 14.135 17.487 -0.754 1.00 94.56 166 GLU A CA 1
ATOM 1272 C C . GLU A 1 166 ? 13.090 16.511 -0.193 1.00 94.56 166 GLU A C 1
ATOM 1274 O O . GLU A 1 166 ? 12.056 16.954 0.304 1.00 94.56 166 GLU A O 1
ATOM 1279 N N . HIS A 1 167 ? 13.392 15.208 -0.207 1.00 89.00 167 HIS A N 1
ATOM 1280 C CA . HIS A 1 167 ? 12.592 14.201 0.500 1.00 89.00 167 HIS A CA 1
ATOM 1281 C C . HIS A 1 167 ? 12.979 14.149 1.987 1.00 89.00 167 HIS A C 1
ATOM 1283 O O . HIS A 1 167 ? 12.144 14.056 2.885 1.00 89.00 167 HIS A O 1
ATOM 1289 N N . ASN A 1 168 ? 14.280 14.246 2.268 1.00 86.88 168 ASN A N 1
ATOM 1290 C CA . ASN A 1 168 ? 14.837 14.302 3.615 1.00 86.88 168 ASN A CA 1
ATOM 1291 C C . ASN A 1 168 ? 16.065 15.230 3.662 1.00 86.88 168 ASN A C 1
ATOM 1293 O O . ASN A 1 168 ? 16.474 15.816 2.660 1.00 86.88 168 ASN A O 1
ATOM 1297 N N . LYS A 1 169 ? 16.668 15.360 4.850 1.00 92.94 169 LYS A N 1
ATOM 1298 C CA . LYS A 1 169 ? 17.886 16.161 5.077 1.00 92.94 169 LYS A CA 1
ATOM 1299 C C . LYS A 1 169 ? 19.192 15.455 4.688 1.00 92.94 169 LYS A C 1
ATOM 1301 O O . LYS A 1 169 ? 20.263 15.952 5.017 1.00 92.94 169 LYS A O 1
ATOM 1306 N N . TYR A 1 170 ? 19.090 14.331 3.983 1.00 93.00 170 TYR A N 1
ATOM 1307 C CA . TYR A 1 170 ? 20.196 13.581 3.393 1.00 93.00 170 TYR A CA 1
ATOM 1308 C C . TYR A 1 170 ? 20.129 13.715 1.861 1.00 93.00 170 TYR A C 1
ATOM 1310 O O . TYR A 1 170 ? 19.770 14.787 1.358 1.00 93.00 170 TYR A O 1
ATOM 1318 N N . PHE A 1 171 ? 20.493 12.665 1.119 1.00 94.94 171 PHE A N 1
ATOM 1319 C CA . PHE A 1 171 ? 20.550 12.681 -0.343 1.00 94.94 171 PHE A CA 1
ATOM 1320 C C . PHE A 1 171 ? 19.207 12.446 -1.037 1.00 94.94 171 PHE A C 1
ATOM 1322 O O . PHE A 1 171 ? 19.035 12.963 -2.136 1.00 94.94 171 PHE A O 1
ATOM 1329 N N . ALA A 1 172 ? 18.236 11.789 -0.395 1.00 94.38 172 ALA A N 1
ATOM 1330 C CA . ALA A 1 172 ? 16.984 11.431 -1.058 1.00 94.38 172 ALA A CA 1
ATOM 1331 C C . ALA A 1 172 ? 16.205 12.655 -1.571 1.00 94.38 172 ALA A C 1
ATOM 1333 O O . ALA A 1 172 ? 15.979 13.642 -0.848 1.00 94.38 172 ALA A O 1
ATOM 1334 N N . ARG A 1 173 ? 15.753 12.576 -2.823 1.00 97.12 173 ARG A N 1
ATOM 1335 C CA . ARG A 1 173 ? 14.959 13.593 -3.515 1.00 97.12 173 ARG A CA 1
ATOM 1336 C C . ARG A 1 173 ? 13.694 12.999 -4.105 1.00 97.12 173 ARG A C 1
ATOM 1338 O O . ARG A 1 173 ? 13.734 11.933 -4.709 1.00 97.12 173 ARG A O 1
ATOM 1345 N N . ASP A 1 174 ? 12.603 13.746 -3.996 1.00 95.19 174 ASP A N 1
ATOM 1346 C CA . ASP A 1 174 ? 11.384 13.478 -4.753 1.00 95.19 174 ASP A CA 1
ATOM 1347 C C . ASP A 1 174 ? 11.524 14.107 -6.141 1.00 95.19 174 ASP A C 1
ATOM 1349 O O . ASP A 1 174 ? 11.758 15.313 -6.260 1.00 95.19 174 ASP A O 1
ATOM 1353 N N . VAL A 1 175 ? 11.378 13.299 -7.189 1.00 95.44 175 VAL A N 1
ATOM 1354 C CA . VAL A 1 175 ? 11.407 13.723 -8.591 1.00 95.44 175 VAL A CA 1
ATOM 1355 C C . VAL A 1 175 ? 10.000 13.627 -9.161 1.00 95.44 175 VAL A C 1
ATOM 1357 O O . VAL A 1 175 ? 9.342 12.597 -9.033 1.00 95.44 175 VAL A O 1
ATOM 1360 N N . GLN A 1 176 ? 9.527 14.694 -9.801 1.00 94.31 176 GLN A N 1
ATOM 1361 C CA . GLN A 1 176 ? 8.178 14.779 -10.349 1.00 94.31 176 GLN A CA 1
ATOM 1362 C C . GLN A 1 176 ? 8.175 15.355 -11.770 1.00 94.31 176 GLN A C 1
ATOM 1364 O O . GLN A 1 176 ? 8.850 16.337 -12.072 1.00 94.31 176 GLN A O 1
ATOM 1369 N N . THR A 1 177 ? 7.364 14.754 -12.636 1.00 92.50 177 THR A N 1
ATOM 1370 C CA . THR A 1 177 ? 6.999 15.240 -13.978 1.00 92.50 177 THR A CA 1
ATOM 1371 C C . THR A 1 177 ? 5.516 15.608 -14.002 1.00 92.50 177 THR A C 1
ATOM 1373 O O . THR A 1 177 ? 4.826 15.515 -12.986 1.00 92.50 177 THR A O 1
ATOM 1376 N N . ASP A 1 178 ? 4.985 15.988 -15.160 1.00 89.56 178 ASP A N 1
ATOM 1377 C CA . ASP A 1 178 ? 3.560 16.286 -15.325 1.00 89.56 178 ASP A CA 1
ATOM 1378 C C . ASP A 1 178 ? 2.626 15.111 -14.953 1.00 89.56 178 ASP A C 1
ATOM 1380 O O . ASP A 1 178 ? 1.501 15.353 -14.527 1.00 89.56 178 ASP A O 1
ATOM 1384 N N . ASN A 1 179 ? 3.081 13.853 -15.045 1.00 86.50 179 ASN A N 1
ATOM 1385 C CA . ASN A 1 179 ? 2.247 12.672 -14.755 1.00 86.50 179 ASN A CA 1
ATOM 1386 C C . ASN A 1 179 ? 2.912 11.578 -13.902 1.00 86.50 179 ASN A C 1
ATOM 1388 O O . ASN A 1 179 ? 2.248 10.612 -13.528 1.00 86.50 179 ASN A O 1
ATOM 1392 N N . HIS A 1 180 ? 4.200 11.699 -13.584 1.00 89.44 180 HIS A N 1
ATOM 1393 C CA . HIS A 1 180 ? 4.958 10.656 -12.882 1.00 89.44 180 HIS A CA 1
ATOM 1394 C C . HIS A 1 180 ? 5.735 11.235 -11.708 1.00 89.44 180 HIS A C 1
ATOM 1396 O O . HIS A 1 180 ? 6.172 12.384 -11.770 1.00 89.44 180 HIS A O 1
ATOM 1402 N N . ALA A 1 181 ? 5.947 10.421 -10.679 1.00 91.06 181 ALA A N 1
ATOM 1403 C CA . ALA A 1 181 ? 6.813 10.742 -9.556 1.00 91.06 181 ALA A CA 1
ATOM 1404 C C . ALA A 1 181 ? 7.617 9.509 -9.132 1.00 91.06 181 ALA A C 1
ATOM 1406 O O . ALA A 1 181 ? 7.114 8.388 -9.217 1.00 91.06 181 ALA A O 1
ATOM 1407 N N . TRP A 1 182 ? 8.855 9.721 -8.701 1.00 94.75 182 TRP A N 1
ATOM 1408 C CA . TRP A 1 182 ? 9.755 8.686 -8.192 1.00 94.75 182 TRP A CA 1
ATOM 1409 C C . TRP A 1 182 ? 10.827 9.316 -7.291 1.00 94.75 182 TRP A C 1
ATOM 1411 O O . TRP A 1 182 ? 10.868 10.536 -7.136 1.00 94.75 182 TRP A O 1
ATOM 1421 N N . ILE A 1 183 ? 11.676 8.492 -6.676 1.00 95.69 183 ILE A N 1
ATOM 1422 C CA . ILE A 1 183 ? 12.736 8.938 -5.763 1.00 95.69 183 ILE A CA 1
ATOM 1423 C C . ILE A 1 183 ? 14.096 8.781 -6.444 1.00 95.69 183 ILE A C 1
ATOM 1425 O O . ILE A 1 183 ? 14.333 7.785 -7.126 1.00 95.69 183 ILE A O 1
ATOM 1429 N N . ALA A 1 184 ? 14.982 9.751 -6.234 1.00 97.12 184 ALA A N 1
ATOM 1430 C CA . ALA A 1 184 ? 16.415 9.611 -6.472 1.00 97.12 184 ALA A CA 1
ATOM 1431 C C . ALA A 1 184 ? 17.141 9.618 -5.126 1.00 97.12 184 ALA A C 1
ATOM 1433 O O . ALA A 1 184 ? 16.826 10.451 -4.273 1.00 97.12 184 ALA A O 1
ATOM 1434 N N . ASP A 1 185 ? 18.089 8.714 -4.914 1.00 97.56 185 ASP A N 1
ATOM 1435 C CA . ASP A 1 185 ? 18.888 8.674 -3.689 1.00 97.56 185 ASP A CA 1
ATOM 1436 C C . ASP A 1 185 ? 20.274 8.101 -3.975 1.00 97.56 185 ASP A C 1
ATOM 1438 O O . ASP A 1 185 ? 20.492 7.432 -4.976 1.00 97.56 185 ASP A O 1
ATOM 1442 N N . GLU A 1 186 ? 21.220 8.388 -3.095 1.00 96.88 186 GLU A N 1
ATOM 1443 C CA . GLU A 1 186 ? 22.543 7.777 -3.151 1.00 96.88 186 GLU A CA 1
ATOM 1444 C C . GLU A 1 186 ? 22.539 6.431 -2.396 1.00 96.88 186 GLU A C 1
ATOM 1446 O O . GLU A 1 186 ? 21.734 6.229 -1.472 1.00 96.88 186 GLU A O 1
ATOM 1451 N N . PRO A 1 187 ? 23.462 5.507 -2.710 1.00 95.06 187 PRO A N 1
ATOM 1452 C CA . PRO A 1 187 ? 23.604 4.280 -1.945 1.00 95.06 187 PRO A CA 1
ATOM 1453 C C . PRO A 1 187 ? 24.086 4.565 -0.515 1.00 95.06 187 PRO A C 1
ATOM 1455 O O . PRO A 1 187 ? 24.744 5.570 -0.216 1.00 95.06 187 PRO A O 1
ATOM 1458 N N . VAL A 1 188 ? 23.834 3.610 0.385 1.00 94.94 188 VAL A N 1
ATOM 1459 C CA . VAL A 1 188 ? 24.249 3.704 1.799 1.00 94.94 188 VAL A CA 1
ATOM 1460 C C . VAL A 1 188 ? 25.760 3.919 1.950 1.00 94.94 188 VAL A C 1
ATOM 1462 O O . VAL A 1 188 ? 26.206 4.615 2.861 1.00 94.94 188 VAL A O 1
ATOM 1465 N N . SER A 1 189 ? 26.563 3.373 1.031 1.00 95.00 189 SER A N 1
ATOM 1466 C CA . SER A 1 189 ? 28.031 3.457 1.045 1.00 95.00 189 SER A CA 1
ATOM 1467 C C . SER A 1 189 ? 28.585 4.883 0.963 1.00 95.00 189 SER A C 1
ATOM 1469 O O . SER A 1 189 ? 29.704 5.116 1.421 1.00 95.00 189 SER A O 1
ATOM 1471 N N . VAL A 1 190 ? 27.819 5.833 0.419 1.00 91.69 190 VAL A N 1
ATOM 1472 C CA . VAL A 1 190 ? 28.216 7.246 0.298 1.00 91.69 190 VAL A CA 1
ATOM 1473 C C . VAL A 1 190 ? 27.313 8.184 1.109 1.00 91.69 190 VAL A C 1
ATOM 1475 O O . VAL A 1 190 ? 27.426 9.403 1.000 1.00 91.69 190 VAL A O 1
ATOM 1478 N N . GLY A 1 191 ? 26.473 7.623 1.988 1.00 90.06 191 GLY A N 1
ATOM 1479 C CA . GLY A 1 191 ? 25.669 8.367 2.962 1.00 90.06 191 GLY A CA 1
ATOM 1480 C C . GLY A 1 191 ? 24.212 8.610 2.568 1.00 90.06 191 GLY A C 1
ATOM 1481 O O . GLY A 1 191 ? 23.554 9.424 3.221 1.00 90.06 191 GLY A O 1
ATOM 1482 N N . GLY A 1 192 ? 23.711 7.951 1.520 1.00 94.06 192 GLY A N 1
ATOM 1483 C CA . GLY A 1 192 ? 22.282 7.924 1.207 1.00 94.06 192 GLY A CA 1
ATOM 1484 C C . GLY A 1 192 ? 21.546 6.782 1.912 1.00 94.06 192 GLY A C 1
ATOM 1485 O O . GLY A 1 192 ? 22.095 6.122 2.798 1.00 94.06 192 GLY A O 1
ATOM 1486 N N . HIS A 1 193 ? 20.285 6.569 1.546 1.00 93.44 193 HIS A N 1
ATOM 1487 C CA . HIS A 1 193 ? 19.438 5.522 2.121 1.00 93.44 193 HIS A CA 1
ATOM 1488 C C . HIS A 1 193 ? 18.992 4.473 1.096 1.00 93.44 193 HIS A C 1
ATOM 1490 O O . HIS A 1 193 ? 18.189 3.615 1.457 1.00 93.44 193 HIS A O 1
ATOM 1496 N N . ASP A 1 194 ? 19.522 4.512 -0.135 1.00 94.69 194 ASP A N 1
ATOM 1497 C CA . ASP A 1 194 ? 19.220 3.537 -1.193 1.00 94.69 194 ASP A CA 1
ATOM 1498 C C . ASP A 1 194 ? 17.703 3.415 -1.471 1.00 94.69 194 ASP A C 1
ATOM 1500 O O . ASP A 1 194 ? 17.151 2.333 -1.665 1.00 94.69 194 ASP A O 1
ATOM 1504 N N . LEU A 1 195 ? 16.992 4.553 -1.416 1.00 91.31 195 LEU A N 1
ATOM 1505 C CA . LEU A 1 195 ? 15.534 4.625 -1.612 1.00 91.31 195 LEU A CA 1
ATOM 1506 C C . LEU A 1 195 ? 15.115 4.708 -3.088 1.00 91.31 195 LEU A C 1
ATOM 1508 O O . LEU A 1 195 ? 13.930 4.582 -3.404 1.00 91.31 195 LEU A O 1
ATOM 1512 N N . GLY A 1 196 ? 16.064 4.953 -3.984 1.00 94.75 196 GLY A N 1
ATOM 1513 C CA . GLY A 1 196 ? 15.860 5.072 -5.421 1.00 94.75 196 GLY A CA 1
ATOM 1514 C C . GLY A 1 196 ? 17.199 5.174 -6.151 1.00 94.75 196 GLY A C 1
ATOM 1515 O O . GLY A 1 196 ? 18.227 5.256 -5.483 1.00 94.75 196 GLY A O 1
ATOM 1516 N N . PRO A 1 197 ? 17.197 5.178 -7.495 1.00 96.50 197 PRO A N 1
ATOM 1517 C CA . PRO A 1 197 ? 18.432 5.191 -8.269 1.00 96.50 197 PRO A CA 1
ATOM 1518 C C . PRO A 1 197 ? 19.251 6.458 -8.023 1.00 96.50 197 PRO A C 1
ATOM 1520 O O . PRO A 1 197 ? 18.694 7.535 -7.771 1.00 96.50 197 PRO A O 1
ATOM 1523 N N . ASP A 1 198 ? 20.562 6.356 -8.185 1.00 95.44 198 ASP A N 1
ATOM 1524 C CA . ASP A 1 198 ? 21.447 7.509 -8.049 1.00 95.44 198 ASP A CA 1
ATOM 1525 C C . ASP A 1 198 ? 21.337 8.462 -9.267 1.00 95.44 198 ASP A C 1
ATOM 1527 O O . ASP A 1 198 ? 20.713 8.138 -10.292 1.00 95.44 198 ASP A O 1
ATOM 1531 N N . PRO A 1 199 ? 21.888 9.690 -9.197 1.00 94.75 199 PRO A N 1
ATOM 1532 C CA . PRO A 1 199 ? 21.806 10.642 -10.305 1.00 94.75 199 PRO A CA 1
ATOM 1533 C C . PRO A 1 199 ? 22.445 10.160 -11.621 1.00 94.75 199 PRO A C 1
ATOM 1535 O O . PRO A 1 199 ? 21.975 10.532 -12.702 1.00 94.75 199 PRO A O 1
ATOM 1538 N N . TYR A 1 200 ? 23.503 9.348 -11.562 1.00 93.88 200 TYR A N 1
ATOM 1539 C CA . TYR A 1 200 ? 24.139 8.785 -12.751 1.00 93.88 200 TYR A CA 1
ATOM 1540 C C . TYR A 1 200 ? 23.280 7.674 -13.351 1.00 93.88 200 TYR A C 1
ATOM 1542 O O . TYR A 1 200 ? 23.091 7.649 -14.567 1.00 93.88 200 TYR A O 1
ATOM 1550 N N . GLU A 1 201 ? 22.672 6.820 -12.533 1.00 95.75 201 GLU A N 1
ATOM 1551 C CA . GLU A 1 201 ? 21.718 5.808 -12.989 1.00 95.75 201 GLU A CA 1
ATOM 1552 C C . GLU A 1 201 ? 20.510 6.441 -13.691 1.00 95.75 201 GLU A C 1
ATOM 1554 O O . GLU A 1 201 ? 20.082 5.955 -14.738 1.00 95.75 201 GLU A O 1
ATOM 1559 N N . HIS A 1 202 ? 20.017 7.584 -13.205 1.00 95.88 202 HIS A N 1
ATOM 1560 C CA . HIS A 1 202 ? 18.979 8.361 -13.892 1.00 95.88 202 HIS A CA 1
ATOM 1561 C C . HIS A 1 202 ? 19.419 8.849 -15.278 1.00 95.88 202 HIS A C 1
ATOM 1563 O O . HIS A 1 202 ? 18.665 8.738 -16.253 1.00 95.88 202 HIS A O 1
ATOM 1569 N N . LEU A 1 203 ? 20.639 9.385 -15.385 1.00 95.44 203 LEU A N 1
ATOM 1570 C CA . LEU A 1 203 ? 21.212 9.826 -16.657 1.00 95.44 203 LEU A CA 1
ATOM 1571 C C . LEU A 1 203 ? 21.341 8.653 -17.640 1.00 95.44 203 LEU A C 1
ATOM 1573 O O . LEU A 1 203 ? 20.938 8.766 -18.804 1.00 95.44 203 LEU A O 1
ATOM 1577 N N . LEU A 1 204 ? 21.876 7.524 -17.170 1.00 97.44 204 LEU A N 1
ATOM 1578 C CA . LEU A 1 204 ? 22.037 6.309 -17.963 1.00 97.44 204 LEU A CA 1
ATOM 1579 C C . LEU A 1 204 ? 20.683 5.747 -18.404 1.00 97.44 204 LEU A C 1
ATOM 1581 O O . LEU A 1 204 ? 20.530 5.397 -19.574 1.00 97.44 204 LEU A O 1
ATOM 1585 N N . ALA A 1 205 ? 19.682 5.735 -17.521 1.00 97.06 205 ALA A N 1
ATOM 1586 C CA . ALA A 1 205 ? 18.327 5.299 -17.837 1.00 97.06 205 ALA A CA 1
ATOM 1587 C C . ALA A 1 205 ? 17.697 6.159 -18.941 1.00 97.06 205 ALA A C 1
ATOM 1589 O O . ALA A 1 205 ? 17.180 5.619 -19.921 1.00 97.06 205 ALA A O 1
ATOM 1590 N N . GLY A 1 206 ? 17.798 7.490 -18.843 1.00 96.69 206 GLY A N 1
ATOM 1591 C CA . GLY A 1 206 ? 17.298 8.401 -19.877 1.00 96.69 206 GLY A CA 1
ATOM 1592 C C . GLY A 1 206 ? 17.959 8.170 -21.241 1.00 96.69 206 GLY A C 1
ATOM 1593 O O . GLY A 1 206 ? 17.284 8.128 -22.274 1.00 96.69 206 GLY A O 1
ATOM 1594 N N . LEU A 1 207 ? 19.277 7.955 -21.247 1.00 97.12 207 LEU A N 1
ATOM 1595 C CA . LEU A 1 207 ? 20.059 7.702 -22.456 1.00 97.12 207 LEU A CA 1
ATOM 1596 C C . LEU A 1 207 ? 19.787 6.317 -23.073 1.00 97.12 207 LEU A C 1
ATOM 1598 O O . LEU A 1 207 ? 19.702 6.171 -24.298 1.00 97.12 207 LEU A O 1
ATOM 1602 N N . GLY A 1 208 ? 19.645 5.289 -22.239 1.00 97.75 208 GLY A N 1
ATOM 1603 C CA . GLY A 1 208 ? 19.295 3.939 -22.671 1.00 97.75 208 GLY A CA 1
ATOM 1604 C C . GLY A 1 208 ? 17.891 3.875 -23.250 1.00 97.75 208 GLY A C 1
ATOM 1605 O O . GLY A 1 208 ? 17.700 3.345 -24.348 1.00 97.75 208 GLY A O 1
ATOM 1606 N N . ALA A 1 209 ? 16.932 4.511 -22.573 1.00 97.81 209 ALA A N 1
ATOM 1607 C CA . ALA A 1 209 ? 15.553 4.602 -23.026 1.00 97.81 209 ALA A CA 1
ATOM 1608 C C . ALA A 1 209 ? 15.453 5.286 -24.396 1.00 97.81 209 ALA A C 1
ATOM 1610 O O . ALA A 1 209 ? 14.875 4.712 -25.320 1.00 97.81 209 ALA A O 1
ATOM 1611 N N . CYS A 1 210 ? 16.064 6.464 -24.579 1.00 97.06 210 CYS A N 1
ATOM 1612 C CA . CYS A 1 210 ? 15.983 7.175 -25.859 1.00 97.06 210 CYS A CA 1
ATOM 1613 C C . CYS A 1 210 ? 16.646 6.393 -27.008 1.00 97.06 210 CYS A C 1
ATOM 1615 O O . CYS A 1 210 ? 16.140 6.395 -28.135 1.00 97.06 210 CYS A O 1
ATOM 1617 N N . THR A 1 211 ? 17.724 5.657 -26.719 1.00 97.69 211 THR A N 1
ATOM 1618 C CA . THR A 1 211 ? 18.391 4.781 -27.692 1.00 97.69 211 THR A CA 1
ATOM 1619 C C . THR A 1 211 ? 17.484 3.625 -28.105 1.00 97.69 211 THR A C 1
ATOM 1621 O O . THR A 1 211 ? 17.247 3.430 -29.298 1.00 97.69 211 THR A O 1
ATOM 1624 N N . SER A 1 212 ? 16.938 2.889 -27.133 1.00 98.00 212 SER A N 1
ATOM 1625 C CA . SER A 1 212 ? 16.052 1.747 -27.385 1.00 98.00 212 SER A CA 1
ATOM 1626 C C . SER A 1 212 ? 14.789 2.168 -28.150 1.00 98.00 212 SER A C 1
ATOM 1628 O O . SER A 1 212 ? 14.444 1.566 -29.170 1.00 98.00 212 SER A O 1
ATOM 1630 N N . MET A 1 213 ? 14.161 3.283 -27.749 1.00 98.06 213 MET A N 1
ATOM 1631 C CA . MET A 1 213 ? 13.004 3.858 -28.447 1.00 98.06 213 MET A CA 1
ATOM 1632 C C . MET A 1 213 ? 13.324 4.205 -29.904 1.00 98.06 213 MET A C 1
ATOM 1634 O O . MET A 1 213 ? 12.531 3.907 -30.797 1.00 98.06 213 MET A O 1
ATOM 1638 N N . THR A 1 214 ? 14.494 4.796 -30.162 1.00 97.50 214 THR A N 1
ATOM 1639 C CA . THR A 1 214 ? 14.918 5.170 -31.520 1.00 97.50 214 THR A CA 1
ATOM 1640 C C . THR A 1 214 ? 15.147 3.940 -32.398 1.00 97.50 214 THR A C 1
ATOM 1642 O O . THR A 1 214 ? 14.679 3.903 -33.538 1.00 97.50 214 THR A O 1
ATOM 1645 N N . LEU A 1 215 ? 15.813 2.909 -31.869 1.00 96.88 215 LEU A N 1
ATOM 1646 C CA . LEU A 1 215 ? 16.035 1.646 -32.581 1.00 96.88 215 LEU A CA 1
ATOM 1647 C C . LEU A 1 215 ? 14.709 0.963 -32.928 1.00 96.88 215 LEU A C 1
ATOM 1649 O O . LEU A 1 215 ? 14.496 0.582 -34.081 1.00 96.88 215 LEU A O 1
ATOM 1653 N N . ARG A 1 216 ? 13.778 0.891 -31.968 1.00 97.50 216 ARG A N 1
ATOM 1654 C CA . ARG A 1 216 ? 12.432 0.347 -32.193 1.00 97.50 216 ARG A CA 1
ATOM 1655 C C . ARG A 1 216 ? 11.662 1.147 -33.241 1.00 97.50 216 ARG A C 1
ATOM 1657 O O . ARG A 1 216 ? 11.053 0.561 -34.134 1.00 97.50 216 ARG A O 1
ATOM 1664 N N . MET A 1 217 ? 11.699 2.477 -33.156 1.00 97.12 217 MET A N 1
ATOM 1665 C CA . MET A 1 217 ? 11.066 3.364 -34.134 1.00 97.12 217 MET A CA 1
ATOM 1666 C C . MET A 1 217 ? 11.593 3.091 -35.550 1.00 97.12 217 MET A C 1
ATOM 1668 O O . MET A 1 217 ? 10.802 2.964 -36.486 1.00 97.12 217 MET A O 1
ATOM 1672 N N . TYR A 1 218 ? 12.913 2.964 -35.712 1.00 96.62 218 TYR A N 1
ATOM 1673 C CA . TYR A 1 218 ? 13.525 2.714 -37.015 1.00 96.62 218 TYR A CA 1
ATOM 1674 C C . TYR A 1 218 ? 13.203 1.316 -37.556 1.00 96.62 218 TYR A C 1
ATOM 1676 O O . TYR A 1 218 ? 12.832 1.191 -38.724 1.00 96.62 218 TYR A O 1
ATOM 1684 N N . ALA A 1 219 ? 13.266 0.285 -36.709 1.00 95.81 219 ALA A N 1
ATOM 1685 C CA . ALA A 1 219 ? 12.897 -1.079 -37.080 1.00 95.81 219 ALA A CA 1
ATOM 1686 C C . ALA A 1 219 ? 11.446 -1.161 -37.568 1.00 95.81 219 ALA A C 1
ATOM 1688 O O . ALA A 1 219 ? 11.193 -1.720 -38.632 1.00 95.81 219 ALA A O 1
ATOM 1689 N N . ASN A 1 220 ? 10.510 -0.511 -36.868 1.00 95.81 220 ASN A N 1
ATOM 1690 C CA . ASN A 1 220 ? 9.109 -0.440 -37.285 1.00 95.81 220 ASN A CA 1
ATOM 1691 C C . ASN A 1 220 ? 8.950 0.271 -38.638 1.00 95.81 220 ASN A C 1
ATOM 1693 O O . ASN A 1 220 ? 8.226 -0.203 -39.512 1.00 95.81 220 ASN A O 1
ATOM 1697 N N . HIS A 1 221 ? 9.646 1.395 -38.834 1.00 96.19 221 HIS A N 1
ATOM 1698 C CA . HIS A 1 221 ? 9.590 2.157 -40.082 1.00 96.19 221 HIS A CA 1
ATOM 1699 C C . HIS A 1 221 ? 10.151 1.369 -41.277 1.00 96.19 221 HIS A C 1
ATOM 1701 O O . HIS A 1 221 ? 9.590 1.408 -42.372 1.00 96.19 221 HIS A O 1
ATOM 1707 N N . LYS A 1 222 ? 11.246 0.630 -41.069 1.00 95.25 222 LYS A N 1
ATOM 1708 C CA . LYS A 1 222 ? 11.884 -0.218 -42.086 1.00 95.25 222 LYS A CA 1
ATOM 1709 C C . LYS A 1 222 ? 11.290 -1.625 -42.178 1.00 95.25 222 LYS A C 1
ATOM 1711 O O . LYS A 1 222 ? 11.680 -2.367 -43.071 1.00 95.25 222 LYS A O 1
ATOM 1716 N N . LYS A 1 223 ? 10.326 -1.961 -41.313 1.00 94.75 223 LYS A N 1
ATOM 1717 C CA . LYS A 1 223 ? 9.714 -3.293 -41.187 1.00 94.75 223 LYS A CA 1
ATOM 1718 C C . LYS A 1 223 ? 10.749 -4.407 -40.971 1.00 94.75 223 LYS A C 1
ATOM 1720 O O . LYS A 1 223 ? 10.615 -5.488 -41.533 1.00 94.75 223 LYS A O 1
ATOM 1725 N N . LEU A 1 224 ? 11.778 -4.128 -40.172 1.00 94.69 224 LEU A N 1
ATOM 1726 C CA . LEU A 1 224 ? 12.783 -5.118 -39.779 1.00 94.69 224 LEU A CA 1
ATOM 1727 C C . LEU A 1 224 ? 12.187 -6.078 -38.741 1.00 94.69 224 LEU A C 1
ATOM 1729 O O . LEU A 1 224 ? 11.450 -5.636 -37.856 1.00 94.69 224 LEU A O 1
ATOM 1733 N N . ALA A 1 225 ? 12.533 -7.365 -38.819 1.00 95.00 225 ALA A N 1
ATOM 1734 C CA . ALA A 1 225 ? 12.107 -8.399 -37.872 1.00 95.00 225 ALA A CA 1
ATOM 1735 C C . ALA A 1 225 ? 12.910 -8.329 -36.558 1.00 95.00 225 ALA A C 1
ATOM 1737 O O . ALA A 1 225 ? 13.611 -9.261 -36.177 1.00 95.00 225 ALA A O 1
ATOM 1738 N N . LEU A 1 226 ? 12.848 -7.173 -35.892 1.00 95.50 226 LEU A N 1
ATOM 1739 C CA . LEU A 1 226 ? 13.472 -6.930 -34.597 1.00 95.50 226 LEU A CA 1
ATOM 1740 C C . LEU A 1 226 ? 12.497 -7.312 -33.481 1.00 95.50 226 LEU A C 1
ATOM 1742 O O . LEU A 1 226 ? 11.502 -6.618 -33.255 1.00 95.50 226 LEU A O 1
ATOM 1746 N N . ASP A 1 227 ? 12.807 -8.372 -32.751 1.00 95.69 227 ASP A N 1
ATOM 1747 C CA . ASP A 1 227 ? 11.989 -8.849 -31.640 1.00 95.69 227 ASP A CA 1
ATOM 1748 C C . ASP A 1 227 ? 12.244 -8.017 -30.385 1.00 95.69 227 ASP A C 1
ATOM 1750 O O . ASP A 1 227 ? 11.297 -7.541 -29.757 1.00 95.69 227 ASP A O 1
ATOM 1754 N N . ASP A 1 228 ? 13.510 -7.749 -30.058 1.00 96.31 228 ASP A N 1
ATOM 1755 C CA . ASP A 1 228 ? 13.886 -7.147 -28.777 1.00 96.31 228 ASP A CA 1
ATOM 1756 C C . ASP A 1 228 ? 15.185 -6.320 -28.843 1.00 96.31 228 ASP A C 1
ATOM 1758 O O . ASP A 1 228 ? 16.025 -6.523 -29.725 1.00 96.31 228 ASP A O 1
ATOM 1762 N N . VAL A 1 229 ? 15.333 -5.374 -27.908 1.00 97.25 229 VAL A N 1
ATOM 1763 C CA . VAL A 1 229 ? 16.487 -4.467 -27.792 1.00 97.25 229 VAL A CA 1
ATOM 1764 C C . VAL A 1 229 ? 16.888 -4.318 -26.330 1.00 97.25 229 VAL A C 1
ATOM 1766 O O . VAL A 1 229 ? 16.193 -3.650 -25.564 1.00 97.25 229 VAL A O 1
ATOM 1769 N N . ASP A 1 230 ? 18.069 -4.826 -25.986 1.00 97.50 230 ASP A N 1
ATOM 1770 C CA . ASP A 1 230 ? 18.700 -4.571 -24.693 1.00 97.50 230 ASP A CA 1
ATOM 1771 C C . ASP A 1 230 ? 19.758 -3.474 -24.844 1.00 97.50 230 ASP A C 1
ATOM 1773 O O . ASP A 1 230 ? 20.631 -3.551 -25.713 1.00 97.50 230 ASP A O 1
ATOM 1777 N N . VAL A 1 231 ? 19.705 -2.455 -23.984 1.00 97.88 231 VAL A N 1
ATOM 1778 C CA . VAL A 1 231 ? 20.736 -1.413 -23.899 1.00 97.88 231 VAL A CA 1
ATOM 1779 C C . VAL A 1 231 ? 21.289 -1.402 -22.484 1.00 97.88 231 VAL A C 1
ATOM 1781 O O . VAL A 1 231 ? 20.610 -0.980 -21.552 1.00 97.88 231 VAL A O 1
ATOM 1784 N N . VAL A 1 232 ? 22.533 -1.843 -22.333 1.00 97.88 232 VAL A N 1
ATOM 1785 C CA . VAL A 1 232 ? 23.267 -1.794 -21.067 1.00 97.88 232 VAL A CA 1
ATOM 1786 C C . VAL A 1 232 ? 24.222 -0.613 -21.127 1.00 97.88 232 VAL A C 1
ATOM 1788 O O . VAL A 1 232 ? 25.013 -0.507 -22.066 1.00 97.88 232 VAL A O 1
ATOM 1791 N N . LEU A 1 233 ? 24.147 0.280 -20.142 1.00 97.31 233 LEU A N 1
ATOM 1792 C CA . LEU A 1 233 ? 25.089 1.386 -20.013 1.00 97.31 233 LEU A CA 1
ATOM 1793 C C . LEU A 1 233 ? 25.847 1.303 -18.698 1.00 97.31 233 LEU A C 1
ATOM 1795 O O . LEU A 1 233 ? 25.296 0.884 -17.683 1.00 97.31 233 LEU A O 1
ATOM 1799 N N . SER A 1 234 ? 27.090 1.758 -18.726 1.00 95.44 234 SER A N 1
ATOM 1800 C CA . SER A 1 234 ? 27.911 1.968 -17.540 1.00 95.44 234 SER A CA 1
ATOM 1801 C C . SER A 1 234 ? 28.549 3.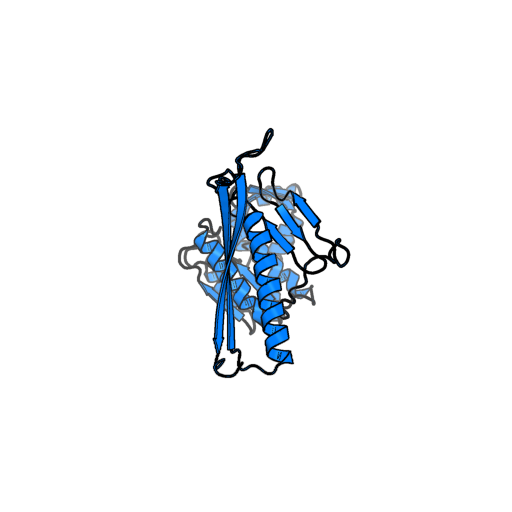351 -17.597 1.00 95.44 234 SER A C 1
ATOM 1803 O O . SER A 1 234 ? 28.780 3.905 -18.674 1.00 95.44 234 SER A O 1
ATOM 1805 N N . HIS A 1 235 ? 28.821 3.923 -16.428 1.00 93.31 235 HIS A N 1
ATOM 1806 C CA . HIS A 1 235 ? 29.545 5.180 -16.276 1.00 93.31 235 HIS A CA 1
ATOM 1807 C C . HIS A 1 235 ? 30.817 4.930 -15.467 1.00 93.31 235 HIS A C 1
ATOM 1809 O O . HIS A 1 235 ? 30.804 4.202 -14.477 1.00 93.31 235 HIS A O 1
ATOM 1815 N N . GLN A 1 236 ? 31.925 5.515 -15.912 1.00 89.25 236 GLN A N 1
ATOM 1816 C CA . GLN A 1 236 ? 33.207 5.461 -15.219 1.00 89.25 236 GLN A CA 1
ATOM 1817 C C . GLN A 1 236 ? 34.004 6.745 -15.450 1.00 89.25 236 GLN A C 1
ATOM 1819 O O . GLN A 1 236 ? 33.879 7.400 -16.484 1.00 89.25 236 GLN A O 1
ATOM 1824 N N . ARG A 1 237 ? 34.875 7.092 -14.501 1.00 81.25 237 ARG A N 1
ATOM 1825 C CA . ARG A 1 237 ? 35.847 8.181 -14.664 1.00 81.25 237 ARG A CA 1
ATOM 1826 C C . ARG A 1 237 ? 37.176 7.601 -15.131 1.00 81.25 237 ARG A C 1
ATOM 1828 O O . ARG A 1 237 ? 37.805 6.851 -14.390 1.00 81.25 237 ARG A O 1
ATOM 1835 N N . SER A 1 238 ? 37.607 7.955 -16.340 1.00 71.69 238 SER A N 1
ATOM 1836 C CA . SER A 1 238 ? 38.871 7.490 -16.924 1.00 71.69 238 SER A CA 1
ATOM 1837 C C . SER A 1 238 ? 39.938 8.581 -16.899 1.00 71.69 238 SER A C 1
ATOM 1839 O O . SER A 1 238 ? 39.642 9.764 -17.072 1.00 71.69 238 SER A O 1
ATOM 1841 N N . HIS A 1 239 ? 41.200 8.187 -16.730 1.00 58.06 239 HIS A N 1
ATOM 1842 C CA . HIS A 1 239 ? 42.338 9.074 -16.952 1.00 58.06 239 HIS A CA 1
ATOM 1843 C C . HIS A 1 239 ? 42.516 9.338 -18.452 1.00 58.06 239 HIS A C 1
ATOM 1845 O O . HIS A 1 239 ? 42.496 8.404 -19.254 1.00 58.06 239 HIS A O 1
ATOM 1851 N N . ALA A 1 240 ? 42.712 10.600 -18.834 1.00 58.03 240 ALA A N 1
ATOM 1852 C CA . ALA A 1 240 ? 43.100 10.942 -20.198 1.00 58.03 240 ALA A CA 1
ATOM 1853 C C . ALA A 1 240 ? 44.565 10.527 -20.414 1.00 58.03 240 ALA A C 1
ATOM 1855 O O . ALA A 1 240 ? 45.472 11.212 -19.944 1.00 58.03 240 ALA A O 1
ATOM 1856 N N . ALA A 1 241 ? 44.800 9.399 -21.089 1.00 55.12 241 ALA A N 1
ATOM 1857 C CA . ALA A 1 241 ? 46.148 8.983 -21.491 1.00 55.12 241 ALA A CA 1
ATOM 1858 C C . ALA A 1 241 ? 46.751 9.913 -22.569 1.00 55.12 241 ALA A C 1
ATOM 1860 O O . ALA A 1 241 ? 47.968 10.006 -22.666 1.00 55.12 241 ALA A O 1
ATOM 1861 N N . ASP A 1 242 ? 45.906 10.662 -23.290 1.00 51.53 242 ASP A N 1
ATOM 1862 C CA . ASP A 1 242 ? 46.280 11.476 -24.459 1.00 51.53 242 ASP A CA 1
ATOM 1863 C C . ASP A 1 242 ? 46.332 12.999 -24.187 1.00 51.53 242 ASP A C 1
ATOM 1865 O O . ASP A 1 242 ? 46.253 13.805 -25.112 1.00 51.53 242 ASP A O 1
ATOM 1869 N N . CYS A 1 243 ? 46.453 13.439 -22.929 1.00 53.44 243 CYS A N 1
ATOM 1870 C CA . CYS A 1 243 ? 46.656 14.863 -22.603 1.00 53.44 243 CYS A CA 1
ATOM 1871 C C . CYS A 1 243 ? 48.161 15.164 -22.480 1.00 53.44 243 CYS A C 1
ATOM 1873 O O . CYS A 1 243 ? 48.659 15.411 -21.381 1.00 53.44 243 CYS A O 1
ATOM 1875 N N . GLU A 1 244 ? 48.902 15.140 -23.592 1.00 51.75 244 GLU A N 1
ATOM 1876 C CA . GLU A 1 244 ? 50.311 15.580 -23.599 1.00 51.75 244 GLU A CA 1
ATOM 1877 C C . GLU A 1 244 ? 50.473 17.105 -23.426 1.00 51.75 244 GLU A C 1
ATOM 1879 O O . GLU A 1 244 ? 51.590 17.554 -23.202 1.00 51.75 244 GLU A O 1
ATOM 1884 N N . ASP A 1 245 ? 49.391 17.903 -23.442 1.00 50.44 245 ASP A N 1
ATOM 1885 C CA . ASP A 1 245 ? 49.501 19.376 -23.408 1.00 50.44 245 ASP A CA 1
ATOM 1886 C C . ASP A 1 245 ? 48.355 20.104 -22.667 1.00 50.44 245 ASP A C 1
ATOM 1888 O O . ASP A 1 245 ? 47.910 21.190 -23.038 1.00 50.44 245 ASP A O 1
ATOM 1892 N N . CYS A 1 246 ? 47.823 19.500 -21.602 1.00 56.28 246 CYS A N 1
ATOM 1893 C CA . CYS A 1 246 ? 46.712 20.080 -20.840 1.00 56.28 246 CYS A CA 1
ATOM 1894 C C . CYS A 1 246 ? 47.222 20.823 -19.592 1.00 56.28 246 CYS A C 1
ATOM 1896 O O . CYS A 1 246 ? 47.133 20.325 -18.464 1.00 56.28 246 CYS A O 1
ATOM 1898 N N . GLU A 1 247 ? 47.764 22.031 -19.781 1.00 50.94 247 GLU A N 1
ATOM 1899 C CA . GLU A 1 247 ? 48.018 22.976 -18.687 1.00 50.94 247 GLU A CA 1
ATOM 1900 C C . GLU A 1 247 ? 46.686 23.474 -18.088 1.00 50.94 247 GLU A C 1
ATOM 1902 O O . GLU A 1 247 ? 46.093 24.446 -18.546 1.00 50.94 247 GLU A O 1
ATOM 1907 N N . GLY A 1 248 ? 46.220 22.809 -17.023 1.00 54.84 248 GLY A N 1
ATOM 1908 C CA . GLY A 1 248 ? 45.204 23.345 -16.108 1.00 54.84 248 GLY A CA 1
ATOM 1909 C C . GLY A 1 248 ? 43.872 22.583 -16.050 1.00 54.84 248 GLY A C 1
ATOM 1910 O O . GLY A 1 248 ? 43.041 22.673 -16.939 1.00 54.84 248 GLY A O 1
ATOM 1911 N N . GLN A 1 249 ? 43.646 21.912 -14.912 1.00 54.25 249 GLN A N 1
ATOM 1912 C CA . GLN A 1 249 ? 42.339 21.541 -14.332 1.00 54.25 249 GLN A CA 1
ATOM 1913 C C . GLN A 1 249 ? 41.394 20.602 -15.124 1.00 54.25 249 GLN A C 1
ATOM 1915 O O . GLN A 1 249 ? 40.306 20.984 -15.526 1.00 54.25 249 GLN A O 1
ATOM 1920 N N . SER A 1 250 ? 41.760 19.317 -15.211 1.00 51.72 250 SER A N 1
ATOM 1921 C CA . SER A 1 250 ? 40.978 18.133 -14.771 1.00 51.72 250 SER A CA 1
ATOM 1922 C C . SER A 1 250 ? 41.582 16.886 -15.427 1.00 51.72 250 SER A C 1
ATOM 1924 O O . SER A 1 250 ? 41.543 16.735 -16.641 1.00 51.72 250 SER A O 1
ATOM 1926 N N . LYS A 1 251 ? 42.177 15.982 -14.636 1.00 62.22 251 LYS A N 1
ATOM 1927 C CA . LYS A 1 251 ? 42.869 14.770 -15.133 1.00 62.22 251 LYS A CA 1
ATOM 1928 C C . LYS A 1 251 ? 41.928 13.595 -15.452 1.00 62.22 251 LYS A C 1
ATOM 1930 O O . LYS A 1 251 ? 42.404 12.470 -15.618 1.00 62.22 251 LYS A O 1
ATOM 1935 N N . PHE A 1 252 ? 40.619 13.837 -15.486 1.00 63.53 252 PHE A N 1
ATOM 1936 C CA . PHE A 1 252 ? 39.598 12.801 -15.610 1.00 63.53 252 PHE A CA 1
ATOM 1937 C C . PHE A 1 252 ? 38.550 13.181 -16.652 1.00 63.53 252 PHE A C 1
ATOM 1939 O O . PHE A 1 252 ? 38.088 14.321 -16.683 1.00 63.53 252 PHE A O 1
ATOM 1946 N N . VAL A 1 253 ? 38.171 12.198 -17.464 1.00 79.19 253 VAL A N 1
ATOM 1947 C CA . VAL A 1 253 ? 37.076 12.265 -18.434 1.00 79.19 253 VAL A CA 1
ATOM 1948 C C . VAL A 1 253 ? 35.984 11.305 -17.970 1.00 79.19 253 VAL A C 1
ATOM 1950 O O . VAL A 1 253 ? 36.270 10.149 -17.648 1.00 79.19 253 VAL A O 1
ATOM 1953 N N . ASP A 1 254 ? 34.739 11.776 -17.921 1.00 84.44 254 ASP A N 1
ATOM 1954 C CA . ASP A 1 254 ? 33.577 10.912 -17.721 1.00 84.44 254 ASP A CA 1
ATOM 1955 C C . ASP A 1 254 ? 33.313 10.113 -19.001 1.00 84.44 254 ASP A C 1
ATOM 1957 O O . ASP A 1 254 ? 33.115 10.674 -20.080 1.00 84.44 254 ASP A O 1
ATOM 1961 N N . VAL A 1 255 ? 33.320 8.789 -18.879 1.00 90.00 255 VAL A N 1
ATOM 1962 C CA . VAL A 1 255 ? 33.097 7.856 -19.981 1.00 90.00 255 VAL A CA 1
ATOM 1963 C C . VAL A 1 255 ? 31.803 7.106 -19.712 1.00 90.00 255 VAL A C 1
ATOM 1965 O O . VAL A 1 255 ? 31.649 6.472 -18.669 1.00 90.00 255 VAL A O 1
ATOM 1968 N N . ILE A 1 256 ? 30.880 7.175 -20.670 1.00 94.62 256 ILE A N 1
ATOM 1969 C CA . ILE A 1 256 ? 29.684 6.335 -20.696 1.00 94.62 256 ILE A CA 1
ATOM 1970 C C . ILE A 1 256 ? 29.891 5.277 -21.770 1.00 94.62 256 ILE A C 1
ATOM 1972 O O . ILE A 1 256 ? 30.004 5.603 -22.953 1.00 94.62 256 ILE A O 1
ATOM 1976 N N . GLU A 1 257 ? 29.926 4.016 -21.363 1.00 95.06 257 GLU A N 1
ATOM 1977 C CA . GLU A 1 257 ? 29.951 2.890 -22.287 1.00 95.06 257 GLU A CA 1
ATOM 1978 C C . GLU A 1 257 ? 28.518 2.420 -22.540 1.00 95.06 257 GLU A C 1
ATOM 1980 O O . GLU A 1 257 ? 27.692 2.382 -21.627 1.00 95.06 257 GLU A O 1
ATOM 1985 N N . ARG A 1 258 ? 28.200 2.094 -23.794 1.00 97.06 258 ARG A N 1
ATOM 1986 C CA . ARG A 1 258 ? 26.872 1.629 -24.198 1.00 97.06 258 ARG A CA 1
ATOM 1987 C C . ARG A 1 258 ? 27.006 0.352 -25.011 1.00 97.06 258 ARG A C 1
ATOM 1989 O O . ARG A 1 258 ? 27.484 0.389 -26.140 1.00 97.06 258 ARG A O 1
ATOM 1996 N N . ASN A 1 259 ? 26.498 -0.741 -24.460 1.00 97.50 259 ASN A N 1
ATOM 1997 C CA . ASN A 1 259 ? 26.441 -2.046 -25.099 1.00 97.50 259 ASN A CA 1
ATOM 1998 C C . ASN A 1 259 ? 24.997 -2.335 -25.529 1.00 97.50 259 ASN A C 1
ATOM 2000 O O . ASN A 1 259 ? 24.087 -2.359 -24.702 1.00 97.50 259 ASN A O 1
ATOM 2004 N N . ILE A 1 260 ? 24.779 -2.511 -26.836 1.00 97.69 260 ILE A N 1
ATOM 2005 C CA . ILE A 1 260 ? 23.449 -2.706 -27.432 1.00 97.69 260 ILE A CA 1
ATOM 2006 C C . ILE A 1 260 ? 23.364 -4.121 -27.997 1.00 97.69 260 ILE A C 1
ATOM 2008 O O . ILE A 1 260 ? 24.166 -4.490 -28.852 1.00 97.69 260 ILE A O 1
ATOM 2012 N N . THR A 1 261 ? 22.364 -4.883 -27.561 1.00 97.38 261 THR A N 1
ATOM 2013 C CA . THR A 1 261 ? 22.053 -6.210 -28.105 1.00 97.38 261 THR A CA 1
ATOM 2014 C C . THR A 1 261 ? 20.715 -6.162 -28.827 1.00 97.38 261 THR A C 1
ATOM 2016 O O . THR A 1 261 ? 19.707 -5.750 -28.257 1.00 97.38 261 THR A O 1
ATOM 2019 N N . LEU A 1 262 ? 20.705 -6.595 -30.087 1.00 96.56 262 LEU A N 1
ATOM 2020 C CA . LEU A 1 262 ? 19.506 -6.694 -30.917 1.00 96.56 262 LEU A CA 1
ATOM 2021 C C . LEU A 1 262 ? 19.152 -8.169 -31.095 1.00 96.56 262 LEU A C 1
ATOM 2023 O O . LEU A 1 262 ? 20.017 -8.962 -31.466 1.00 96.56 262 LEU A O 1
ATOM 2027 N N . LYS A 1 263 ? 17.893 -8.535 -30.847 1.00 95.81 263 LYS A N 1
ATOM 2028 C CA . LYS A 1 263 ? 17.399 -9.906 -31.039 1.00 95.81 263 LYS A CA 1
ATOM 2029 C C . LYS A 1 263 ? 16.342 -9.912 -32.132 1.00 95.81 263 LYS A C 1
ATOM 2031 O O . LYS A 1 263 ? 15.426 -9.092 -32.096 1.00 95.81 263 LYS A O 1
ATOM 2036 N N . GLY A 1 264 ? 16.470 -10.826 -33.084 1.00 92.19 264 GLY A N 1
ATOM 2037 C CA . GLY A 1 264 ? 15.533 -10.985 -34.190 1.00 92.19 264 GLY A CA 1
ATOM 2038 C C . GLY A 1 264 ? 16.202 -11.553 -35.435 1.00 92.19 264 GLY A C 1
ATOM 2039 O O . GLY A 1 264 ? 17.424 -11.722 -35.475 1.00 92.19 264 GLY A O 1
ATOM 2040 N N . ASP A 1 265 ? 15.395 -11.832 -36.453 1.00 90.38 265 ASP A N 1
ATOM 2041 C CA . ASP A 1 265 ? 15.866 -12.307 -37.754 1.00 90.38 265 ASP A CA 1
ATOM 2042 C C . ASP A 1 265 ? 16.342 -11.121 -38.610 1.00 90.38 265 ASP A C 1
ATOM 2044 O O . ASP A 1 265 ? 15.605 -10.543 -39.410 1.00 90.38 265 ASP A O 1
ATOM 2048 N N . LEU A 1 266 ? 17.573 -10.679 -38.345 1.00 85.69 266 LEU A N 1
ATOM 2049 C CA . LEU A 1 266 ? 18.161 -9.463 -38.917 1.00 85.69 266 LEU A CA 1
ATOM 2050 C C . LEU A 1 266 ? 19.116 -9.750 -40.088 1.00 85.69 266 LEU A C 1
ATOM 2052 O O . LEU A 1 266 ? 19.907 -8.884 -40.452 1.00 85.69 266 LEU A O 1
ATOM 2056 N N . THR A 1 267 ? 19.087 -10.958 -40.662 1.00 74.06 267 THR A N 1
ATOM 2057 C CA . THR A 1 267 ? 20.102 -11.429 -41.623 1.00 74.06 267 THR A CA 1
ATOM 2058 C C . THR A 1 267 ? 20.144 -10.673 -42.952 1.00 74.06 267 THR A C 1
ATOM 2060 O O . THR A 1 267 ? 21.189 -10.696 -43.595 1.00 74.06 267 THR A O 1
ATOM 2063 N N . ASP A 1 268 ? 19.072 -9.967 -43.328 1.00 59.34 268 ASP A N 1
ATOM 2064 C CA . ASP A 1 268 ? 18.964 -9.224 -44.599 1.00 59.34 268 ASP A CA 1
ATOM 2065 C C . ASP A 1 268 ? 18.751 -7.697 -44.416 1.00 59.34 268 ASP A C 1
ATOM 2067 O O . ASP A 1 268 ? 18.231 -7.031 -45.316 1.00 59.34 268 ASP A O 1
ATOM 2071 N N . ALA A 1 269 ? 19.098 -7.136 -43.248 1.00 50.94 269 ALA A N 1
ATOM 2072 C CA . ALA A 1 269 ? 18.888 -5.717 -42.906 1.00 50.94 269 ALA A CA 1
ATOM 2073 C C . ALA A 1 269 ? 19.997 -4.763 -43.393 1.00 50.94 269 ALA A C 1
ATOM 2075 O O . ALA A 1 269 ? 21.193 -5.119 -43.289 1.00 50.94 269 ALA A O 1
#